Protein AF-A0A0T6B0M8-F1 (afdb_monomer)

Radius of gyration: 36.48 Å; Cα contacts (8 Å, |Δi|>4): 143; chains: 1; bounding box: 51×65×128 Å

Secondary structure (DSSP, 8-state):
---------PPPPPP-PPP-----TT----SEEEEEPTTS-EEEEETT------TT---HHHHS-----TT-TT---S-TT--EEEEEEEEEE-TTT-TTS-EEEEEEEEETTEEEEEEEEHHHHHHHHHHHHHHHHHHHS--S-HHHHHHHHHHHHS---S---PPPPPPP-S-GGG--GGGHHHHHTT-

Solvent-accessible surface area (backbone atoms only — not comparable to full-atom values): 12940 Å² total; per-residue (Å²): 138,78,92,87,82,88,87,91,84,87,85,83,89,85,81,84,89,82,81,96,69,85,72,76,85,79,74,73,75,70,77,54,52,77,45,69,46,99,86,68,50,80,43,77,46,61,78,80,68,72,90,63,89,50,91,93,56,82,55,68,65,81,79,54,64,81,87,71,57,91,89,44,97,82,61,86,86,68,63,84,94,51,66,76,50,75,44,78,77,50,74,46,80,38,70,90,83,30,74,71,47,27,47,37,34,33,29,42,40,35,46,79,96,45,76,46,79,48,77,47,36,62,65,58,58,52,54,50,49,51,51,53,49,52,55,54,48,54,64,67,52,88,59,99,42,75,68,52,52,52,57,41,51,56,66,67,69,50,84,72,77,87,61,70,91,69,77,82,77,82,71,79,81,80,59,55,73,76,56,51,82,87,45,44,68,63,47,60,78,59,110

Sequence (191 aa):
MDTTNNDNVSEPQTPGGFSDTDFDDNLGVPDSLTVLDIQGSQIVLNTDDVEGPTPGRTPFSAVYQPPVKFKSFHRDIFISGSPIDVTIVDYEISHATHLLNPILYTISVQHGGFTWEIKKRYKHFQDLHHQLVMFRTTLNIPFPTKEHKRRRESFRNAPVSGKKKGVLPRFPKKPEVLISYEQIENRIKQL

Structure (mmCIF, N/CA/C/O backbone):
data_AF-A0A0T6B0M8-F1
#
_entry.id   AF-A0A0T6B0M8-F1
#
loop_
_atom_site.group_PDB
_atom_site.id
_atom_site.type_symbol
_atom_site.label_atom_id
_atom_site.label_alt_id
_atom_site.label_comp_id
_atom_site.label_asym_id
_atom_site.label_entity_id
_atom_site.label_seq_id
_atom_site.pdbx_PDB_ins_code
_atom_site.Cartn_x
_atom_site.Cartn_y
_atom_site.Cartn_z
_atom_site.occupancy
_atom_site.B_iso_or_equiv
_atom_site.auth_seq_id
_atom_site.auth_comp_id
_atom_site.auth_asym_id
_atom_site.auth_atom_id
_atom_site.pdbx_PDB_model_num
ATOM 1 N N . MET A 1 1 ? 15.736 -4.300 108.218 1.00 38.72 1 MET A N 1
ATOM 2 C CA . MET A 1 1 ? 14.930 -4.872 107.121 1.00 38.72 1 MET A CA 1
ATOM 3 C C . MET A 1 1 ? 13.767 -3.915 106.824 1.00 38.72 1 MET A C 1
ATOM 5 O O . MET A 1 1 ? 12.620 -4.257 107.067 1.00 38.72 1 MET A O 1
ATOM 9 N N . ASP A 1 2 ? 14.012 -2.617 106.646 1.00 35.19 2 ASP A N 1
ATOM 10 C CA . ASP A 1 2 ? 14.572 -1.928 105.459 1.00 35.19 2 ASP A CA 1
ATOM 11 C C . ASP A 1 2 ? 13.499 -1.676 104.375 1.00 35.19 2 ASP A C 1
ATOM 13 O O . ASP A 1 2 ? 12.971 -2.631 103.819 1.00 35.19 2 ASP A O 1
ATOM 17 N N . THR A 1 3 ? 12.967 -0.446 104.251 1.00 35.75 3 THR A N 1
ATOM 18 C CA . THR A 1 3 ? 13.361 0.628 103.285 1.00 35.75 3 THR A CA 1
ATOM 19 C C . THR A 1 3 ? 13.203 0.164 101.821 1.00 35.75 3 THR A C 1
ATOM 21 O O . THR A 1 3 ? 13.924 -0.727 101.396 1.00 35.75 3 THR A O 1
ATOM 24 N N . THR A 1 4 ? 12.267 0.629 100.980 1.00 39.72 4 THR A N 1
ATOM 25 C CA . THR A 1 4 ? 11.992 1.978 100.394 1.00 39.72 4 THR A CA 1
ATOM 26 C C . THR A 1 4 ? 10.582 1.941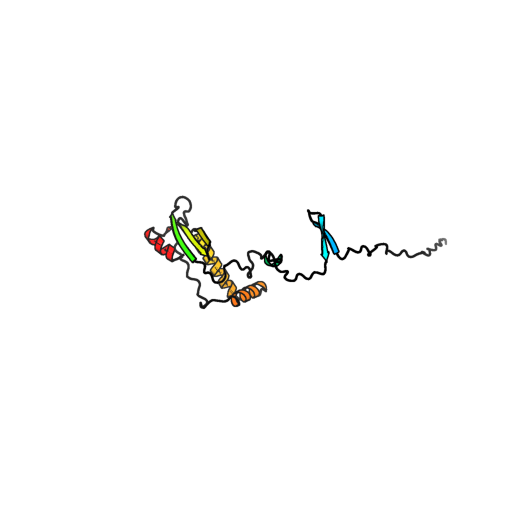 99.705 1.00 39.72 4 THR A C 1
ATOM 28 O O . THR A 1 4 ? 10.015 0.854 99.644 1.00 39.72 4 THR A O 1
ATOM 31 N N . ASN A 1 5 ? 9.907 2.972 99.149 1.00 38.06 5 ASN A N 1
ATOM 32 C CA . ASN A 1 5 ? 10.060 4.443 99.069 1.00 38.06 5 ASN A CA 1
ATOM 33 C C . ASN A 1 5 ? 8.712 5.155 98.712 1.00 38.06 5 ASN A C 1
ATOM 35 O O . ASN A 1 5 ? 7.702 4.505 98.458 1.00 38.06 5 ASN A O 1
ATOM 39 N N . ASN A 1 6 ? 8.767 6.495 98.653 1.00 37.03 6 ASN A N 1
ATOM 40 C CA . ASN A 1 6 ? 7.975 7.474 97.868 1.00 37.03 6 ASN A CA 1
ATOM 41 C C . ASN A 1 6 ? 7.664 7.078 96.384 1.00 37.03 6 ASN A C 1
ATOM 43 O O . ASN A 1 6 ? 8.315 6.182 95.856 1.00 37.03 6 ASN A O 1
ATOM 47 N N . ASP A 1 7 ? 6.755 7.715 95.618 1.00 40.16 7 ASP A N 1
ATOM 48 C CA . ASP A 1 7 ? 6.291 9.123 95.639 1.00 40.16 7 ASP A CA 1
ATOM 49 C C . ASP A 1 7 ? 4.840 9.334 95.128 1.00 40.16 7 ASP A C 1
ATOM 51 O O . ASP A 1 7 ? 4.264 8.469 94.469 1.00 40.16 7 ASP A O 1
ATOM 55 N N . ASN A 1 8 ? 4.267 10.516 95.395 1.00 45.38 8 ASN A N 1
ATOM 56 C CA . ASN A 1 8 ? 2.922 10.941 94.968 1.00 45.38 8 ASN A CA 1
ATOM 57 C C . ASN A 1 8 ? 2.993 11.944 93.799 1.00 45.38 8 ASN A C 1
ATOM 59 O O . ASN A 1 8 ? 3.552 13.026 93.974 1.00 45.38 8 ASN A O 1
ATOM 63 N N . VAL A 1 9 ? 2.372 11.646 92.649 1.00 45.25 9 VAL A N 1
ATOM 64 C CA . VAL A 1 9 ? 2.175 12.616 91.552 1.00 45.25 9 VAL A CA 1
ATOM 65 C C . VAL A 1 9 ? 0.776 12.470 90.952 1.00 45.25 9 VAL A C 1
ATOM 67 O O . VAL A 1 9 ? 0.404 11.404 90.464 1.00 45.25 9 VAL A O 1
ATOM 70 N N . SER A 1 10 ? 0.022 13.569 90.958 1.00 45.75 10 SER A N 1
ATOM 71 C CA . SER A 1 10 ? -1.259 13.713 90.259 1.00 45.75 10 SER A CA 1
ATOM 72 C C . SER A 1 10 ? -1.036 14.312 88.869 1.00 45.75 10 SER A C 1
ATOM 74 O O . SER A 1 10 ? -0.362 15.336 88.762 1.00 45.75 10 SER A O 1
ATOM 76 N N . GLU A 1 11 ? -1.650 13.748 87.826 1.00 42.44 11 GLU A N 1
ATOM 77 C CA . GLU A 1 11 ? -1.683 14.346 86.479 1.00 42.44 11 GLU A CA 1
ATOM 78 C C . GLU A 1 11 ? -3.028 15.043 86.164 1.00 42.44 11 GLU A C 1
ATOM 80 O O . GLU A 1 11 ? -4.030 14.788 86.841 1.00 42.44 11 GLU A O 1
ATOM 85 N N . PRO A 1 12 ? -3.048 16.010 85.220 1.00 42.50 12 PRO A N 1
ATOM 86 C CA . PRO A 1 12 ? -3.929 17.172 85.333 1.00 42.50 12 PRO A CA 1
ATOM 87 C C . PRO A 1 12 ? -5.206 17.121 84.480 1.00 42.50 12 PRO A C 1
ATOM 89 O O . PRO A 1 12 ? -5.312 16.413 83.482 1.00 42.50 12 PRO A O 1
ATOM 92 N N . GLN A 1 13 ? -6.167 17.973 84.848 1.00 40.78 13 GLN A N 1
ATOM 93 C CA . GLN A 1 13 ? -7.333 18.297 84.023 1.00 40.78 13 GLN A CA 1
ATOM 94 C C . GLN A 1 13 ? -6.929 19.204 82.850 1.00 40.78 13 GLN A C 1
ATOM 96 O O . GLN A 1 13 ? -6.305 20.243 83.067 1.00 40.78 13 GLN A O 1
ATOM 101 N N . THR A 1 14 ? -7.346 18.864 81.627 1.00 39.84 14 THR A N 1
ATOM 102 C CA . THR A 1 14 ? -7.116 19.692 80.429 1.00 39.84 14 THR A CA 1
ATOM 103 C C . THR A 1 14 ? -8.376 20.497 80.072 1.00 39.84 14 THR A C 1
ATOM 105 O O . THR A 1 14 ? -9.428 19.890 79.856 1.00 39.84 14 THR A O 1
ATOM 108 N N . PRO A 1 15 ? -8.314 21.840 79.992 1.00 41.22 15 PRO A N 1
ATOM 109 C CA . PRO A 1 15 ? -9.451 22.679 79.615 1.00 41.22 15 PRO A CA 1
ATOM 110 C C . PRO A 1 15 ? -9.481 23.008 78.112 1.00 41.22 15 PRO A C 1
ATOM 112 O O . PRO A 1 15 ? -8.436 23.140 77.485 1.00 41.22 15 PRO A O 1
ATOM 115 N N . GLY A 1 16 ? -10.682 23.269 77.583 1.00 39.44 16 GLY A N 1
ATOM 116 C CA . GLY A 1 16 ? -10.893 24.024 76.338 1.00 39.44 16 GLY A CA 1
ATOM 117 C C . GLY A 1 16 ? -10.681 23.247 75.033 1.00 39.44 16 GLY A C 1
ATOM 118 O O . GLY A 1 16 ? -9.557 23.025 74.599 1.00 39.44 16 GLY A O 1
ATOM 119 N N . GLY A 1 17 ? -11.779 22.905 74.355 1.00 37.47 17 GLY A N 1
ATOM 120 C CA . GLY A 1 17 ? -11.721 22.483 72.956 1.00 37.47 17 GLY A CA 1
ATOM 121 C C . GLY A 1 17 ? -11.551 23.689 72.032 1.00 37.47 17 GLY A C 1
ATOM 122 O O . GLY A 1 17 ? -12.313 24.648 72.137 1.00 37.47 17 GLY A O 1
ATOM 123 N N . PHE A 1 18 ? -10.586 23.616 71.117 1.00 37.66 18 PHE A N 1
ATOM 124 C CA . PHE A 1 18 ? -10.462 24.534 69.986 1.00 37.66 18 PHE A CA 1
ATOM 125 C C . PHE A 1 18 ? -11.059 23.864 68.743 1.00 37.66 18 PHE A C 1
ATOM 127 O O . PHE A 1 18 ? -10.747 22.711 68.448 1.00 37.66 18 PHE A O 1
ATOM 134 N N . SER A 1 19 ? -11.964 24.563 68.057 1.00 46.09 19 SER A N 1
ATOM 135 C CA . SER A 1 19 ? -12.626 24.100 66.835 1.00 46.09 19 SER A CA 1
ATOM 136 C C . SER A 1 19 ? -11.814 24.491 65.604 1.00 46.09 19 SER A C 1
ATOM 138 O O . SER A 1 19 ? -11.586 25.673 65.373 1.00 46.09 19 SER A O 1
ATOM 140 N N . ASP A 1 20 ? -11.429 23.503 64.801 1.00 50.91 20 ASP A N 1
ATOM 141 C CA . ASP A 1 20 ? -10.549 23.652 63.632 1.00 50.91 20 ASP A CA 1
ATOM 142 C C . ASP A 1 20 ? -11.339 24.093 62.373 1.00 50.91 20 ASP A C 1
ATOM 144 O O . ASP A 1 20 ? -11.304 23.452 61.324 1.00 50.91 20 ASP A O 1
ATOM 148 N N . THR A 1 21 ? -12.163 25.142 62.508 1.00 55.03 21 THR A N 1
ATOM 149 C CA . THR A 1 21 ? -13.191 25.560 61.526 1.00 55.03 21 THR A CA 1
ATOM 150 C C . THR A 1 21 ? -12.938 26.948 60.927 1.00 55.03 21 THR A C 1
ATOM 152 O O . THR A 1 21 ? -13.881 27.655 60.588 1.00 55.03 21 THR A O 1
ATOM 155 N N . ASP A 1 22 ? -11.671 27.340 60.787 1.00 52.72 22 ASP A N 1
ATOM 156 C CA . ASP A 1 22 ? -11.263 28.669 60.296 1.00 52.72 22 ASP A CA 1
ATOM 157 C C . ASP A 1 22 ? -11.134 28.755 58.755 1.00 52.72 22 ASP A C 1
ATOM 159 O O . ASP A 1 22 ? -10.623 29.739 58.217 1.00 52.72 22 ASP A O 1
ATOM 163 N N . PHE A 1 23 ? -11.613 27.744 58.021 1.00 59.12 23 PHE A N 1
ATOM 164 C CA . PHE A 1 23 ? -11.780 27.832 56.569 1.00 59.12 23 PHE A CA 1
ATOM 165 C C . PHE A 1 23 ? -13.135 28.459 56.224 1.00 59.12 23 PHE A C 1
ATOM 167 O O . PHE A 1 23 ? -14.184 27.831 56.350 1.00 59.12 23 PHE A O 1
ATOM 174 N N . ASP A 1 24 ? -13.091 29.711 55.767 1.00 65.94 24 ASP A N 1
ATOM 175 C CA . ASP A 1 24 ? -14.242 30.405 55.193 1.00 65.94 24 ASP A CA 1
ATOM 176 C C . ASP A 1 24 ? -14.573 29.834 53.801 1.00 65.94 24 ASP A C 1
ATOM 178 O O . ASP A 1 24 ? -14.088 30.308 52.770 1.00 65.94 24 ASP A O 1
ATOM 182 N N . ASP A 1 25 ? -15.415 28.798 53.779 1.00 59.97 25 ASP A N 1
ATOM 183 C CA . ASP A 1 25 ? -15.965 28.191 52.557 1.00 59.97 25 ASP A CA 1
ATOM 184 C C . ASP A 1 25 ? -16.868 29.161 51.753 1.00 59.97 25 ASP A C 1
ATOM 186 O O . ASP A 1 25 ? -17.314 28.824 50.655 1.00 59.97 25 ASP A O 1
ATOM 190 N N . ASN A 1 26 ? -17.133 30.382 52.243 1.00 61.91 26 ASN A N 1
ATOM 191 C CA . ASN A 1 26 ? -17.987 31.376 51.586 1.00 61.91 26 ASN A CA 1
ATOM 192 C C . ASN A 1 26 ? -17.241 32.258 50.557 1.00 61.91 26 ASN A C 1
ATOM 194 O O . ASN A 1 26 ? -17.678 33.366 50.229 1.00 61.91 26 ASN A O 1
ATOM 198 N N . LEU A 1 27 ? -16.145 31.754 49.980 1.00 61.22 27 LEU A N 1
ATOM 199 C CA . LEU A 1 27 ? -15.513 32.288 48.765 1.00 61.22 27 LEU A CA 1
ATOM 200 C C . LEU A 1 27 ? -16.389 32.010 47.526 1.00 61.22 27 LEU A C 1
ATOM 202 O O . LEU A 1 27 ? -16.021 31.268 46.614 1.00 61.22 27 LEU A O 1
ATOM 206 N N . GLY A 1 28 ? -17.570 32.631 47.500 1.00 58.81 28 GLY A N 1
ATOM 207 C CA . GLY A 1 28 ? -18.521 32.554 46.397 1.00 58.81 28 GLY A CA 1
ATOM 208 C C . GLY A 1 28 ? -17.934 33.128 45.110 1.00 58.81 28 GLY A C 1
ATOM 209 O O . GLY A 1 28 ? -17.846 34.346 44.940 1.00 58.81 28 GLY A O 1
ATOM 210 N N . VAL A 1 29 ? -17.557 32.247 44.183 1.00 64.31 29 VAL A N 1
ATOM 211 C CA . VAL A 1 29 ? -17.335 32.624 42.782 1.00 64.31 29 VAL A CA 1
ATOM 212 C C . VAL A 1 29 ? -18.650 33.163 42.204 1.00 64.31 29 VAL A C 1
ATOM 214 O O . VAL A 1 29 ? -19.682 32.525 42.392 1.00 64.31 29 VAL A O 1
ATOM 217 N N . PRO A 1 30 ? -18.649 34.323 41.523 1.00 64.00 30 PRO A N 1
ATOM 218 C CA . PRO A 1 30 ? -19.876 34.905 40.991 1.00 64.00 30 PRO A CA 1
ATOM 219 C C . PRO A 1 30 ? -20.450 34.054 39.850 1.00 64.00 30 PRO A C 1
ATOM 221 O O . PRO A 1 30 ? -19.714 33.645 38.952 1.00 64.00 30 PRO A O 1
ATOM 224 N N . ASP A 1 31 ? -21.775 33.875 39.841 1.00 60.81 31 ASP A N 1
ATOM 225 C CA . ASP A 1 31 ? -22.511 33.052 38.860 1.00 60.81 31 ASP A CA 1
ATOM 226 C C . ASP A 1 31 ? -22.401 33.542 37.400 1.00 60.81 31 ASP A C 1
ATOM 228 O O . ASP A 1 31 ? -22.783 32.835 36.461 1.00 60.81 31 ASP A O 1
ATOM 232 N N . SER A 1 32 ? -21.877 34.754 37.191 1.00 57.06 32 SER A N 1
ATOM 233 C CA . SER A 1 32 ? -21.549 35.297 35.873 1.00 57.06 32 SER A CA 1
ATOM 234 C C . SER A 1 32 ? -20.188 35.993 35.865 1.00 57.06 32 SER A C 1
ATOM 236 O O . SER A 1 32 ? -19.813 36.719 36.789 1.00 57.06 32 SER A O 1
ATOM 238 N N . LEU A 1 33 ? -19.450 35.800 34.770 1.00 59.53 33 LEU A N 1
ATOM 239 C CA . LEU A 1 33 ? -18.192 36.491 34.500 1.00 59.53 33 LEU A CA 1
ATOM 240 C C . LEU A 1 33 ? -18.429 37.572 33.448 1.00 59.53 33 LEU A C 1
ATOM 242 O O . LEU A 1 33 ? -18.875 37.292 32.336 1.00 59.53 33 LEU A O 1
ATOM 246 N N . THR A 1 34 ? -18.102 38.818 33.787 1.00 59.56 34 THR A N 1
ATOM 247 C CA . THR A 1 34 ? -18.157 39.926 32.828 1.00 59.56 34 THR A CA 1
ATOM 248 C C . THR A 1 34 ? -16.801 40.087 32.152 1.00 59.56 34 THR A C 1
ATOM 250 O O . THR A 1 34 ? -15.824 40.467 32.795 1.00 59.56 34 THR A O 1
ATOM 253 N N . VAL A 1 35 ? -16.741 39.821 30.850 1.00 66.38 35 VAL A N 1
ATOM 254 C CA . VAL A 1 35 ? -15.551 40.029 30.017 1.00 66.38 35 VAL A CA 1
ATOM 255 C C . VAL A 1 35 ? -15.757 41.291 29.186 1.00 66.38 35 VAL A C 1
ATOM 257 O O . VAL A 1 35 ? -16.799 41.463 28.562 1.00 66.38 35 VAL A O 1
ATOM 260 N N . LEU A 1 36 ? -14.775 42.190 29.177 1.00 58.44 36 LEU A N 1
ATOM 261 C CA . LEU A 1 36 ? -14.785 43.361 28.299 1.00 58.44 36 LEU A CA 1
ATOM 262 C C . LEU A 1 36 ? -14.176 42.984 26.946 1.00 58.44 36 LEU A C 1
ATOM 264 O O . LEU A 1 36 ? -13.073 42.441 26.895 1.00 58.44 36 LEU A O 1
ATOM 268 N N . ASP A 1 37 ? -14.887 43.283 25.861 1.00 60.50 37 ASP A N 1
ATOM 269 C CA . ASP A 1 37 ? -14.337 43.195 24.509 1.00 60.50 37 ASP A CA 1
ATOM 270 C C . ASP A 1 37 ? -13.269 44.282 24.271 1.00 60.50 37 ASP A C 1
ATOM 272 O O . ASP A 1 37 ? -13.192 45.288 24.980 1.00 60.50 37 ASP A O 1
ATOM 276 N N . ILE A 1 38 ? -12.466 44.110 23.220 1.00 65.62 38 ILE A N 1
ATOM 277 C CA . ILE A 1 38 ? -11.405 45.026 22.781 1.00 65.62 38 ILE A CA 1
ATOM 278 C C . ILE A 1 38 ? -11.966 46.434 22.472 1.00 65.62 38 ILE A C 1
ATOM 280 O O . ILE A 1 38 ? -11.234 47.421 22.544 1.00 65.62 38 ILE A O 1
ATOM 284 N N . GLN A 1 39 ? -13.265 46.548 22.163 1.00 65.31 39 GLN A N 1
ATOM 285 C CA . GLN A 1 39 ? -13.974 47.821 21.956 1.00 65.31 39 GLN A CA 1
ATOM 286 C C . GLN A 1 39 ? -14.641 48.400 23.225 1.00 65.31 39 GLN A C 1
ATOM 288 O O . GLN A 1 39 ? -15.297 49.436 23.151 1.00 65.31 39 GLN A O 1
ATOM 293 N N . GLY A 1 40 ? -14.467 47.772 24.395 1.00 53.84 40 GLY A N 1
ATOM 294 C CA . GLY A 1 40 ? -14.983 48.248 25.688 1.00 53.84 40 GLY A CA 1
ATOM 295 C C . GLY A 1 40 ? -16.425 47.840 26.019 1.00 53.84 40 GLY A C 1
ATOM 296 O O . GLY A 1 40 ? -16.943 48.224 27.066 1.00 53.84 40 GLY A O 1
ATOM 297 N N . SER A 1 41 ? -17.081 47.055 25.165 1.00 60.84 41 SER A N 1
ATOM 298 C CA . SER A 1 41 ? -18.409 46.481 25.406 1.00 60.84 41 SER A CA 1
ATOM 299 C C . SER A 1 41 ? -18.356 45.357 26.452 1.00 60.84 41 SER A C 1
ATOM 301 O O . SER A 1 41 ? -17.527 44.453 26.360 1.00 60.84 41 SER A O 1
ATOM 303 N N . GLN A 1 42 ? -19.268 45.381 27.432 1.00 56.69 42 GLN A N 1
ATOM 304 C CA . GLN A 1 42 ? -19.451 44.270 28.374 1.00 56.69 42 GLN A CA 1
ATOM 305 C C . GLN A 1 42 ? -20.098 43.065 27.681 1.00 56.69 42 GLN A C 1
ATOM 307 O O . GLN A 1 42 ? -21.198 43.166 27.139 1.00 56.69 42 GLN A O 1
ATOM 312 N N . ILE A 1 43 ? -19.445 41.911 27.779 1.00 62.22 43 ILE A N 1
ATOM 313 C CA . ILE A 1 43 ? -20.005 40.593 27.495 1.00 62.22 43 ILE A CA 1
ATOM 314 C C . ILE A 1 43 ? -20.226 39.910 28.845 1.00 62.22 43 ILE A C 1
ATOM 316 O O . ILE A 1 43 ? -19.270 39.544 29.530 1.00 62.22 43 ILE A O 1
ATOM 320 N N . VAL A 1 44 ? -21.487 39.747 29.242 1.00 57.66 44 VAL A N 1
ATOM 321 C CA . VAL A 1 44 ? -21.850 38.947 30.419 1.00 57.66 44 VAL A CA 1
ATOM 322 C C . VAL A 1 44 ? -21.941 37.489 29.982 1.00 57.66 44 VAL A C 1
ATOM 324 O O . VAL A 1 44 ? -22.771 37.145 29.142 1.00 57.66 44 VAL A O 1
ATOM 327 N N . LEU A 1 45 ? -21.069 36.641 30.523 1.00 58.28 45 LEU A N 1
ATOM 328 C CA . LEU A 1 45 ? -21.131 35.194 30.348 1.00 58.28 45 LEU A CA 1
ATOM 329 C C . LEU A 1 45 ? -21.947 34.611 31.504 1.00 58.28 45 LEU A C 1
ATOM 331 O O . LEU A 1 45 ? -21.460 34.553 32.635 1.00 58.28 45 LEU A O 1
ATOM 335 N N . ASN A 1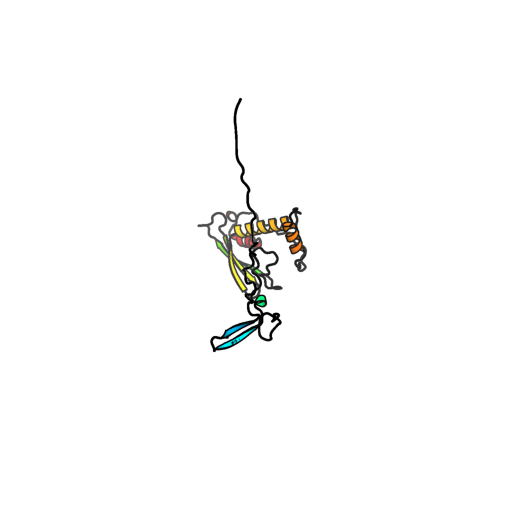 46 ? -23.182 34.205 31.212 1.00 56.38 46 ASN A N 1
ATOM 336 C CA . ASN A 1 46 ? -24.034 33.481 32.150 1.00 56.38 46 ASN A CA 1
ATOM 337 C C . ASN A 1 46 ? -23.709 31.987 32.085 1.00 56.38 46 ASN A C 1
ATOM 339 O O . ASN A 1 46 ? -23.609 31.410 31.002 1.00 56.38 46 ASN A O 1
ATOM 343 N N . THR A 1 47 ? -23.561 31.350 33.243 1.00 55.69 47 THR A N 1
ATOM 344 C CA . THR A 1 47 ? -23.127 29.944 33.317 1.00 55.69 47 THR A CA 1
ATOM 345 C C . THR A 1 47 ? -24.249 28.947 32.965 1.00 55.69 47 THR A C 1
ATOM 347 O O . THR A 1 47 ? -23.971 27.788 32.662 1.00 55.69 47 THR A O 1
ATOM 350 N N . ASP A 1 48 ? -25.502 29.416 32.924 1.00 50.91 48 ASP A N 1
ATOM 351 C CA . ASP A 1 48 ? -26.712 28.618 32.663 1.00 50.91 48 ASP A CA 1
ATOM 352 C C . ASP A 1 48 ? -27.147 28.561 31.185 1.00 50.91 48 ASP A C 1
ATOM 354 O O . ASP A 1 48 ? -28.164 27.938 30.861 1.00 50.91 48 ASP A O 1
ATOM 358 N N . ASP A 1 49 ? -26.398 29.185 30.267 1.00 54.47 49 ASP A N 1
ATOM 359 C CA . ASP A 1 49 ? -26.686 29.137 28.829 1.00 54.47 49 ASP A CA 1
ATOM 360 C C . ASP A 1 49 ? -26.390 27.736 28.258 1.00 54.47 49 ASP A C 1
ATOM 362 O O . ASP A 1 49 ? -25.340 27.465 27.668 1.00 54.47 49 ASP A O 1
ATOM 366 N N . VAL A 1 50 ? -27.362 26.828 28.416 1.00 57.06 50 VAL A N 1
ATOM 367 C CA . VAL A 1 50 ? -27.421 25.535 27.723 1.00 57.06 50 VAL A CA 1
ATOM 368 C C . VAL A 1 50 ? -27.189 25.782 26.232 1.00 57.06 50 VAL A C 1
ATOM 370 O O . VAL A 1 50 ? -27.976 26.486 25.600 1.00 57.06 50 VAL A O 1
ATOM 373 N N . GLU A 1 51 ? -26.114 25.198 25.686 1.00 58.59 51 GLU A N 1
ATOM 374 C CA . GLU A 1 51 ? -25.552 25.473 24.351 1.00 58.59 51 GLU A CA 1
ATOM 375 C C . GLU A 1 51 ? -26.487 25.021 23.203 1.00 58.59 51 GLU A C 1
ATOM 377 O O . GLU A 1 51 ? -26.232 24.067 22.465 1.00 58.59 51 GLU A O 1
ATOM 382 N N . GLY A 1 52 ? -27.626 25.701 23.072 1.00 56.53 52 GLY A N 1
ATOM 383 C CA . GLY A 1 52 ? -28.608 25.506 22.017 1.00 56.53 52 GLY A CA 1
ATOM 384 C C . GLY A 1 52 ? -28.136 26.108 20.686 1.00 56.53 52 GLY A C 1
ATOM 385 O O . GLY A 1 52 ? -27.337 27.049 20.685 1.00 56.53 52 GLY A O 1
ATOM 386 N N . PRO A 1 53 ? -28.630 25.621 19.530 1.00 56.56 53 PRO A N 1
ATOM 387 C CA . PRO A 1 53 ? -28.174 26.100 18.226 1.00 56.56 53 PRO A CA 1
ATOM 388 C C . PRO A 1 53 ? -28.559 27.569 17.986 1.00 56.56 53 PRO A C 1
ATOM 390 O O . PRO A 1 53 ? -29.672 27.874 17.557 1.00 56.56 53 PRO A O 1
ATOM 393 N N . THR A 1 54 ? -27.633 28.498 18.239 1.00 61.25 54 THR A N 1
ATOM 394 C CA . THR A 1 54 ? -27.827 29.915 17.908 1.00 61.25 54 THR A CA 1
ATOM 395 C C . THR A 1 54 ? -27.728 30.097 16.387 1.00 61.25 54 THR A C 1
ATOM 397 O O . THR A 1 54 ? -26.726 29.673 15.800 1.00 61.25 54 THR A O 1
ATOM 400 N N . PRO A 1 55 ? -28.705 30.733 15.711 1.00 64.50 55 PRO A N 1
ATOM 401 C CA . PRO A 1 55 ? -28.624 30.971 14.272 1.00 64.50 55 PRO A CA 1
ATOM 402 C C . PRO A 1 55 ? -27.340 31.725 13.897 1.00 64.50 55 PRO A C 1
ATOM 404 O O . PRO A 1 55 ? -27.095 32.827 14.379 1.00 64.50 55 PRO A O 1
ATOM 407 N N . GLY A 1 56 ? -26.508 31.118 13.046 1.00 73.69 56 GLY A N 1
ATOM 408 C CA . GLY A 1 56 ? -25.227 31.688 12.607 1.00 73.69 56 GLY A CA 1
ATOM 409 C C . GLY A 1 56 ? -23.997 31.322 13.451 1.00 73.69 56 GLY A C 1
ATOM 410 O O . GLY A 1 56 ? -22.892 31.692 13.060 1.00 73.69 56 GLY A O 1
ATOM 411 N N . ARG A 1 57 ? -24.135 30.568 14.554 1.00 73.50 57 ARG A N 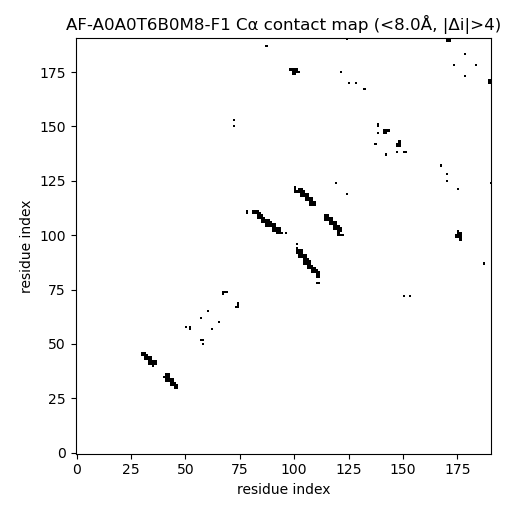1
ATOM 412 C CA . ARG A 1 57 ? -23.000 30.094 15.366 1.00 73.50 57 ARG A CA 1
ATOM 413 C C . ARG A 1 57 ? -22.826 28.579 15.238 1.00 73.50 57 ARG A C 1
ATOM 415 O O . ARG A 1 57 ? -23.657 27.807 15.704 1.00 73.50 57 ARG A O 1
ATOM 422 N N . THR A 1 58 ? -21.716 28.145 14.645 1.00 76.00 58 THR A N 1
ATOM 423 C CA . THR A 1 58 ? -21.321 26.728 14.643 1.00 76.00 58 THR A CA 1
ATOM 424 C C . THR A 1 58 ? -20.695 26.381 16.002 1.00 76.00 58 THR A C 1
ATOM 426 O O . THR A 1 58 ? -19.704 27.021 16.365 1.00 76.00 58 THR A O 1
ATOM 429 N N . PRO A 1 59 ? -21.221 25.405 16.768 1.00 80.12 59 PRO A N 1
ATOM 430 C CA . PRO A 1 59 ? -20.650 25.039 18.064 1.00 80.12 59 PRO A CA 1
ATOM 431 C C . PRO A 1 59 ? -19.265 24.403 17.893 1.00 80.12 59 PRO A C 1
ATOM 433 O O . PRO A 1 59 ? -18.982 23.759 16.877 1.00 80.12 59 PRO A O 1
ATOM 436 N N . PHE A 1 60 ? -18.397 24.551 18.900 1.00 79.62 60 PHE A N 1
ATOM 437 C CA . PHE A 1 60 ? -17.006 24.078 18.836 1.00 79.62 60 PHE A CA 1
ATOM 438 C C . PHE A 1 60 ? -16.921 22.584 18.487 1.00 79.62 60 PHE A C 1
ATOM 440 O O . PHE A 1 60 ? -16.125 22.185 17.639 1.00 79.62 60 PHE A O 1
ATOM 447 N N . SER A 1 61 ? -17.806 21.775 19.072 1.00 80.69 61 SER A N 1
ATOM 448 C CA . SER A 1 61 ? -17.917 20.326 18.869 1.00 80.69 61 SER A CA 1
ATOM 449 C C . SER A 1 61 ? -18.286 19.901 17.438 1.00 80.69 61 SER A C 1
ATOM 451 O O . SER A 1 61 ? -17.965 18.780 17.041 1.00 80.69 61 SER A O 1
ATOM 453 N N . ALA A 1 62 ? -18.913 20.779 16.645 1.00 75.44 62 ALA A N 1
ATOM 454 C CA . ALA A 1 62 ? -19.236 20.510 15.242 1.00 75.44 62 ALA A CA 1
ATOM 455 C C . ALA A 1 62 ? -18.044 20.746 14.295 1.00 75.44 62 ALA A C 1
ATOM 457 O O . ALA A 1 62 ? -17.988 20.134 13.229 1.00 75.44 62 ALA A O 1
ATOM 458 N N . VAL A 1 63 ? -17.080 21.590 14.685 1.00 78.88 63 VAL A N 1
ATOM 459 C CA . VAL A 1 63 ? -15.828 21.819 13.934 1.00 78.88 63 VAL A CA 1
ATOM 460 C C . VAL A 1 63 ? -14.708 20.903 14.438 1.00 78.88 63 VAL A C 1
ATOM 462 O O . VAL A 1 63 ? -13.960 20.329 13.648 1.00 78.88 63 VAL A O 1
ATOM 465 N N . TYR A 1 64 ? -14.614 20.728 15.757 1.00 80.94 64 TYR A N 1
ATOM 466 C CA . TYR A 1 64 ? -13.542 20.014 16.442 1.00 80.94 64 TYR A CA 1
ATOM 467 C C . TYR A 1 64 ? -14.099 18.825 17.229 1.00 80.94 64 TYR A C 1
ATOM 469 O O . TYR A 1 64 ? -14.374 18.900 18.428 1.00 80.94 64 TYR A O 1
ATOM 477 N N . GLN A 1 65 ? -14.238 17.689 16.546 1.00 80.31 65 GLN A N 1
ATOM 478 C CA . GLN A 1 65 ? -14.561 16.424 17.205 1.00 80.31 65 GLN A CA 1
ATOM 479 C C . GLN A 1 65 ? -13.398 15.955 18.108 1.00 80.31 65 GLN A C 1
ATOM 481 O O . GLN A 1 65 ? -12.231 16.212 17.788 1.00 80.31 65 GLN A O 1
ATOM 486 N N . PRO A 1 66 ? -13.671 15.213 19.202 1.00 84.56 66 PRO A N 1
ATOM 487 C CA . PRO A 1 66 ? -12.632 14.665 20.072 1.00 84.56 66 PRO A CA 1
ATOM 488 C C . PRO A 1 66 ? -11.568 13.859 19.297 1.00 84.56 66 PRO A C 1
ATOM 490 O O . PRO A 1 66 ? -11.933 13.016 18.471 1.00 84.56 66 PRO A O 1
ATOM 493 N N . PRO A 1 67 ? -10.255 14.043 19.557 1.00 83.38 67 PRO A N 1
ATOM 494 C CA . PRO A 1 67 ? -9.194 13.411 18.769 1.00 83.38 67 PRO A CA 1
ATOM 495 C C . PRO A 1 67 ? -9.262 11.875 18.715 1.00 83.38 67 PRO A C 1
ATOM 497 O O . PRO A 1 67 ? -8.888 11.160 19.651 1.00 83.38 67 PRO A O 1
ATOM 500 N N . VAL A 1 68 ? -9.675 11.335 17.566 1.00 85.31 68 VAL A N 1
ATOM 501 C CA . VAL A 1 68 ? -9.751 9.885 17.351 1.00 85.31 68 VAL A CA 1
ATOM 502 C C . VAL A 1 68 ? -8.358 9.312 17.072 1.00 85.31 68 VAL A C 1
ATOM 504 O O . VAL A 1 68 ? -7.739 9.600 16.043 1.00 85.31 68 VAL A O 1
ATOM 507 N N . LYS A 1 69 ? -7.873 8.435 17.965 1.00 86.38 69 LYS A N 1
ATOM 508 C CA . LYS A 1 69 ? -6.581 7.733 17.823 1.00 86.38 69 LYS A CA 1
ATOM 509 C C . LYS A 1 69 ? -6.444 7.102 16.431 1.00 86.38 69 LYS A C 1
ATOM 511 O O . LYS A 1 69 ? -7.366 6.441 15.960 1.00 86.38 69 LYS A O 1
ATOM 516 N N . PHE A 1 70 ? -5.269 7.231 15.810 1.00 80.50 70 PHE A N 1
ATOM 517 C CA . PHE A 1 70 ? -5.006 6.763 14.437 1.00 80.50 70 PHE A CA 1
ATOM 518 C C . PHE A 1 70 ? -5.394 5.291 14.190 1.00 80.50 70 PHE A C 1
ATOM 520 O O . PHE A 1 70 ? -5.920 4.961 13.137 1.00 80.50 70 PHE A O 1
ATOM 527 N N . LYS A 1 71 ? -5.191 4.413 15.184 1.00 78.44 71 LYS A N 1
ATOM 528 C CA . LYS A 1 71 ? -5.519 2.974 15.118 1.00 78.44 71 LYS A CA 1
ATOM 529 C C . LYS A 1 71 ? -6.938 2.625 15.617 1.00 78.44 71 LYS A C 1
ATOM 531 O O . LYS A 1 71 ? -7.178 1.484 16.005 1.00 78.44 71 LYS A O 1
ATOM 536 N N . SER A 1 72 ? -7.855 3.592 15.700 1.00 80.88 72 SER A N 1
ATOM 537 C CA . SER A 1 72 ? -9.238 3.358 16.145 1.00 80.88 72 SER A CA 1
ATOM 538 C C . SER A 1 72 ? -10.097 2.740 15.040 1.00 80.88 72 SER A C 1
ATOM 540 O O . SER A 1 72 ? -10.063 3.188 13.899 1.00 80.88 72 SER A O 1
ATOM 542 N N . PHE A 1 73 ? -10.938 1.768 15.399 1.00 70.31 73 PHE A N 1
ATOM 543 C CA . PHE A 1 73 ? -11.891 1.115 14.486 1.00 70.31 73 PHE A CA 1
ATOM 544 C C . PHE A 1 73 ? -13.107 1.978 14.120 1.00 70.31 73 PHE A C 1
ATOM 546 O O . PHE A 1 73 ? -13.950 1.535 13.347 1.00 70.31 73 PHE A O 1
ATOM 553 N N . HIS A 1 74 ? -13.248 3.161 14.722 1.00 72.19 74 HIS A N 1
ATOM 554 C CA . HIS A 1 74 ? -14.359 4.097 14.486 1.00 72.19 74 HIS A CA 1
ATOM 555 C C . HIS A 1 74 ? -13.855 5.422 13.902 1.00 72.19 74 HIS A C 1
ATOM 557 O O . HIS A 1 74 ? -14.497 6.456 14.041 1.00 72.19 74 HIS A O 1
ATOM 563 N N . ARG A 1 75 ? -12.657 5.409 13.307 1.00 79.94 75 ARG A N 1
ATOM 564 C CA . ARG A 1 75 ? -12.088 6.569 12.631 1.00 79.94 75 ARG A CA 1
ATOM 565 C C . ARG A 1 75 ? -12.561 6.554 11.182 1.00 79.94 75 ARG A C 1
ATOM 567 O O . ARG A 1 75 ? -11.989 5.827 10.373 1.00 79.94 75 ARG A O 1
ATOM 574 N N . ASP A 1 76 ? -13.591 7.334 10.874 1.00 78.06 76 ASP A N 1
ATOM 575 C CA . ASP A 1 76 ? -13.929 7.596 9.480 1.00 78.06 76 ASP A CA 1
ATOM 576 C C . ASP A 1 76 ? -12.896 8.574 8.896 1.00 78.06 76 ASP A C 1
ATOM 578 O O . ASP A 1 76 ? -12.610 9.622 9.476 1.00 78.06 76 ASP A O 1
ATOM 582 N N . ILE A 1 77 ? -12.249 8.163 7.809 1.00 84.38 77 ILE A N 1
ATOM 583 C CA . ILE A 1 77 ? -11.207 8.923 7.094 1.00 84.38 77 ILE A CA 1
ATOM 584 C C . ILE A 1 77 ? -11.464 8.960 5.587 1.00 84.38 77 ILE A C 1
ATOM 586 O O . ILE A 1 77 ? -10.638 9.490 4.847 1.00 84.38 77 ILE A O 1
ATOM 590 N N . PHE A 1 78 ? -12.566 8.364 5.132 1.00 88.62 78 PHE A N 1
ATOM 591 C CA . PHE A 1 78 ? -12.872 8.201 3.721 1.00 88.62 78 PHE A CA 1
ATOM 592 C C . PHE A 1 78 ? -14.173 8.929 3.388 1.00 88.62 78 PHE A C 1
ATOM 594 O O . PHE A 1 78 ? -15.092 9.027 4.196 1.00 88.62 78 PHE A O 1
ATOM 601 N N . ILE A 1 79 ? -14.259 9.445 2.169 1.00 90.25 79 ILE A N 1
ATOM 602 C CA . ILE A 1 79 ? -15.466 10.058 1.633 1.00 90.25 79 ILE A CA 1
ATOM 603 C C . ILE A 1 79 ? -16.496 8.940 1.445 1.00 90.25 79 ILE A C 1
ATOM 605 O O . ILE A 1 79 ? -16.396 8.129 0.522 1.00 90.25 79 ILE A O 1
ATOM 609 N N . SER A 1 80 ? -17.482 8.889 2.341 1.00 89.00 80 SER A N 1
ATOM 610 C CA . SER A 1 80 ? -18.570 7.911 2.295 1.00 89.00 80 SER A CA 1
ATOM 611 C C . SER A 1 80 ? -19.243 7.880 0.917 1.00 89.00 80 SER A C 1
ATOM 613 O O . SER A 1 80 ? -19.623 8.910 0.367 1.00 89.00 80 SER A O 1
ATOM 615 N N . GLY A 1 81 ? -19.375 6.679 0.348 1.00 87.50 81 GLY A N 1
ATOM 616 C CA . GLY A 1 81 ? -19.932 6.459 -0.992 1.00 87.50 81 GLY A CA 1
ATOM 617 C C . GLY A 1 81 ? -18.952 6.656 -2.158 1.00 87.50 81 GLY A C 1
ATOM 618 O O . GLY A 1 81 ? -19.250 6.195 -3.258 1.00 87.50 81 GLY A O 1
ATOM 619 N N . SER A 1 82 ? -17.776 7.257 -1.943 1.00 92.19 82 SER A N 1
ATOM 620 C CA . SER A 1 82 ? -16.733 7.362 -2.971 1.00 92.19 82 SER A CA 1
ATOM 621 C C . SER A 1 82 ? -15.838 6.112 -2.979 1.00 92.19 82 SER A C 1
ATOM 623 O O . SER A 1 82 ? -15.393 5.680 -1.910 1.00 92.19 82 SER A O 1
ATOM 625 N N . PRO A 1 83 ? -15.546 5.509 -4.148 1.00 94.06 83 PRO A N 1
ATOM 626 C CA . PRO A 1 83 ? -14.536 4.461 -4.251 1.00 94.06 83 PRO A CA 1
ATOM 627 C C . PRO A 1 83 ? -13.126 5.013 -3.981 1.00 94.06 83 PRO A C 1
ATOM 629 O O . PRO A 1 83 ? -12.896 6.223 -3.951 1.00 94.06 83 PRO A O 1
ATOM 632 N N . ILE A 1 84 ? -12.177 4.099 -3.782 1.00 95.19 84 ILE A N 1
ATOM 633 C CA . ILE A 1 84 ? -10.744 4.387 -3.871 1.00 95.19 84 ILE A CA 1
ATOM 634 C C . ILE A 1 84 ? -10.246 3.626 -5.092 1.00 95.19 84 ILE A C 1
ATOM 636 O O . ILE A 1 84 ? -10.252 2.391 -5.085 1.00 95.19 84 ILE A O 1
ATOM 640 N N . ASP A 1 85 ? -9.834 4.357 -6.117 1.00 96.25 85 ASP A N 1
ATOM 641 C CA . ASP A 1 85 ? -9.297 3.793 -7.348 1.00 96.25 85 ASP A CA 1
ATOM 642 C C . ASP A 1 85 ? -7.768 3.796 -7.270 1.00 96.25 85 ASP A C 1
ATOM 644 O O . ASP A 1 85 ? -7.149 4.760 -6.817 1.00 96.25 85 ASP A O 1
ATOM 648 N N . VAL A 1 86 ? -7.148 2.675 -7.642 1.00 96.81 86 VAL A N 1
ATOM 649 C CA . VAL A 1 86 ? -5.703 2.454 -7.501 1.00 96.81 86 VAL A CA 1
ATOM 650 C C . VAL A 1 86 ? -5.177 1.814 -8.775 1.00 96.81 86 VAL A C 1
ATOM 652 O O . VAL A 1 86 ? -5.625 0.731 -9.153 1.00 96.81 86 VAL A O 1
ATOM 655 N N . THR A 1 87 ? -4.215 2.463 -9.424 1.00 96.94 87 THR A N 1
ATOM 656 C CA . THR A 1 87 ? -3.602 1.984 -10.667 1.00 96.94 87 THR A CA 1
ATOM 657 C C . THR A 1 87 ? -2.089 2.149 -10.616 1.00 96.94 87 THR A C 1
ATOM 659 O O . THR A 1 87 ? -1.574 3.209 -10.269 1.00 96.94 87 THR A O 1
ATOM 662 N N . ILE A 1 88 ? -1.349 1.098 -10.972 1.00 97.88 88 ILE A N 1
ATOM 663 C CA . ILE A 1 88 ? 0.070 1.242 -11.315 1.00 97.88 88 ILE A CA 1
ATOM 664 C C . ILE A 1 88 ? 0.114 1.924 -12.685 1.00 97.88 88 ILE A C 1
ATOM 666 O O . ILE A 1 88 ? -0.492 1.426 -13.632 1.00 97.88 88 ILE A O 1
ATOM 670 N N . VAL A 1 89 ? 0.783 3.074 -12.765 1.00 97.75 89 VAL A N 1
ATOM 671 C CA . VAL A 1 89 ? 0.836 3.922 -13.970 1.00 97.75 89 VAL A CA 1
ATOM 672 C C . VAL A 1 89 ? 2.196 3.899 -14.663 1.00 97.75 89 VAL A C 1
ATOM 674 O O . VAL A 1 89 ? 2.264 4.190 -15.851 1.00 97.75 89 VAL A O 1
ATOM 677 N N . ASP A 1 90 ? 3.261 3.548 -13.939 1.00 97.00 90 ASP A N 1
ATOM 678 C CA . ASP A 1 90 ? 4.634 3.493 -14.453 1.00 97.00 90 ASP A CA 1
ATOM 679 C C . ASP A 1 90 ? 5.515 2.583 -13.567 1.00 97.00 90 ASP A C 1
ATOM 681 O O . ASP A 1 90 ? 5.129 2.226 -12.444 1.00 97.00 90 ASP A O 1
ATOM 685 N N . TYR A 1 91 ? 6.699 2.197 -14.051 1.00 95.81 91 TYR A N 1
ATOM 686 C CA . TYR A 1 91 ? 7.699 1.465 -13.277 1.00 95.81 91 TYR A CA 1
ATOM 687 C C . TYR A 1 91 ? 9.143 1.841 -13.647 1.00 95.81 91 TYR A C 1
ATOM 689 O O . TYR A 1 91 ? 9.539 1.890 -14.807 1.00 95.81 91 TYR A O 1
ATOM 697 N N . GLU A 1 92 ? 9.985 1.988 -12.627 1.00 93.94 92 GLU A N 1
ATOM 698 C CA . GLU A 1 92 ? 11.424 2.217 -12.765 1.00 93.94 92 GLU A CA 1
ATOM 699 C C . GLU A 1 92 ? 12.206 0.973 -12.330 1.00 93.94 92 GLU A C 1
ATOM 701 O O . GLU A 1 92 ? 11.930 0.383 -11.282 1.00 93.94 92 GLU A O 1
ATOM 706 N N . ILE A 1 93 ? 13.236 0.585 -13.086 1.00 90.75 93 ILE A N 1
ATOM 707 C CA . ILE A 1 93 ? 14.113 -0.536 -12.723 1.00 90.75 93 ILE A CA 1
ATOM 708 C C . ILE A 1 93 ? 15.427 0.004 -12.150 1.00 90.75 93 ILE A C 1
ATOM 710 O O . ILE A 1 93 ? 16.223 0.621 -12.850 1.00 90.75 93 ILE A O 1
ATOM 714 N N . SER A 1 94 ? 15.684 -0.267 -10.869 1.00 84.62 94 SER A N 1
ATOM 715 C CA . SER A 1 94 ? 16.854 0.234 -10.139 1.00 84.62 94 SER A CA 1
ATOM 716 C C . SER A 1 94 ? 17.756 -0.911 -9.661 1.00 84.62 94 SER A C 1
ATOM 718 O O . SER A 1 94 ? 17.843 -1.230 -8.472 1.00 84.62 94 SER A O 1
ATOM 720 N N . HIS A 1 95 ? 18.441 -1.552 -10.615 1.00 76.62 95 HIS A N 1
ATOM 721 C CA . HIS A 1 95 ? 19.392 -2.640 -10.341 1.00 76.62 95 HIS A CA 1
ATOM 722 C C . HIS A 1 95 ? 20.599 -2.208 -9.491 1.00 76.62 95 HIS A C 1
ATOM 724 O O . HIS A 1 95 ? 21.175 -3.044 -8.803 1.00 76.62 95 HIS A O 1
ATOM 730 N N . ALA A 1 96 ? 20.972 -0.923 -9.504 1.00 73.94 96 ALA A N 1
ATOM 731 C CA . ALA A 1 96 ? 22.161 -0.425 -8.808 1.00 73.94 96 ALA A CA 1
ATOM 732 C C . ALA A 1 96 ? 22.020 -0.376 -7.273 1.00 73.94 96 ALA A C 1
ATOM 734 O O . ALA A 1 96 ? 23.014 -0.496 -6.564 1.00 73.94 96 ALA A O 1
ATOM 735 N N . THR A 1 97 ? 20.803 -0.191 -6.748 1.00 78.88 97 THR A N 1
ATOM 736 C CA . THR A 1 97 ? 20.567 0.096 -5.317 1.00 78.88 97 THR A CA 1
ATOM 737 C C . THR A 1 97 ? 19.682 -0.932 -4.610 1.00 78.88 97 THR A C 1
ATOM 739 O O . THR A 1 97 ? 19.738 -1.040 -3.386 1.00 78.88 97 THR A O 1
ATOM 742 N N . HIS A 1 98 ? 18.879 -1.720 -5.338 1.00 79.94 98 HIS A N 1
ATOM 743 C CA . HIS A 1 98 ? 17.901 -2.639 -4.739 1.00 79.94 98 HIS A CA 1
ATOM 744 C C . HIS A 1 98 ? 17.912 -4.037 -5.374 1.00 79.94 98 HIS A C 1
ATOM 746 O O . HIS A 1 98 ? 16.939 -4.469 -5.987 1.00 79.94 98 HIS A O 1
ATOM 752 N N . LEU A 1 99 ? 18.994 -4.787 -5.147 1.00 81.50 99 LEU A N 1
ATOM 753 C CA . LEU A 1 99 ? 19.251 -6.099 -5.765 1.00 81.50 99 LEU A CA 1
ATOM 754 C C . LEU A 1 99 ? 18.102 -7.124 -5.652 1.00 81.50 99 LEU A C 1
ATOM 756 O O . LEU A 1 99 ? 17.910 -7.908 -6.573 1.00 81.50 99 LEU A O 1
ATOM 760 N N . LEU A 1 100 ? 17.337 -7.135 -4.550 1.00 83.62 100 LEU A N 1
ATOM 761 C CA . LEU A 1 100 ? 16.269 -8.126 -4.307 1.00 83.62 100 LEU A CA 1
ATOM 762 C C . LEU A 1 100 ? 14.877 -7.713 -4.817 1.00 83.62 100 LEU A C 1
ATOM 764 O O . LEU A 1 100 ? 14.024 -8.573 -5.028 1.00 83.62 100 LEU A O 1
ATOM 768 N N . ASN A 1 101 ? 14.632 -6.409 -4.960 1.00 87.31 101 ASN A N 1
ATOM 769 C CA . ASN A 1 101 ? 13.357 -5.835 -5.405 1.00 87.31 101 ASN A CA 1
ATOM 770 C C . ASN A 1 101 ? 13.660 -4.632 -6.318 1.00 87.31 101 ASN A C 1
ATOM 772 O O . ASN A 1 101 ? 13.476 -3.483 -5.891 1.00 87.31 101 ASN A O 1
ATOM 776 N N . PRO A 1 102 ? 14.245 -4.859 -7.510 1.00 91.25 102 PRO A N 1
ATOM 777 C CA . PRO A 1 102 ? 14.774 -3.780 -8.338 1.00 91.25 102 PRO A CA 1
ATOM 778 C C . PRO A 1 102 ? 13.674 -2.869 -8.887 1.00 91.25 102 PRO A C 1
ATOM 780 O O . PRO A 1 102 ? 13.947 -1.689 -9.118 1.00 91.25 102 PRO A O 1
ATOM 783 N N . ILE A 1 103 ? 12.441 -3.364 -9.033 1.00 93.69 103 ILE A N 1
ATOM 784 C CA . ILE A 1 103 ? 11.339 -2.622 -9.649 1.00 93.69 103 ILE A CA 1
ATOM 785 C C . ILE A 1 103 ? 10.682 -1.700 -8.612 1.00 93.69 103 ILE A C 1
ATOM 787 O O . ILE A 1 103 ? 10.324 -2.106 -7.501 1.00 93.69 103 ILE A O 1
ATOM 791 N N . LEU A 1 104 ? 10.553 -0.427 -8.974 1.00 95.00 104 LEU A N 1
ATOM 792 C CA . LEU A 1 104 ? 9.862 0.612 -8.226 1.00 95.00 104 LEU A CA 1
ATOM 793 C C . LEU A 1 104 ? 8.639 1.046 -9.037 1.00 95.00 104 LEU A C 1
ATOM 795 O O . LEU A 1 104 ? 8.771 1.716 -10.052 1.00 95.00 104 LEU A O 1
ATOM 799 N N . TYR A 1 105 ? 7.456 0.647 -8.587 1.00 96.69 105 TYR A N 1
ATOM 800 C CA . TYR A 1 105 ? 6.185 0.961 -9.230 1.00 96.69 105 TYR A CA 1
ATOM 801 C C . TYR A 1 105 ? 5.696 2.337 -8.790 1.00 96.69 105 TYR A C 1
ATOM 803 O O . TYR A 1 105 ? 5.673 2.633 -7.589 1.00 96.69 105 TYR A O 1
ATOM 811 N N . THR A 1 106 ? 5.256 3.136 -9.752 1.00 98.19 106 THR A N 1
ATOM 812 C CA . THR A 1 106 ? 4.526 4.386 -9.548 1.00 98.19 106 THR A CA 1
ATOM 813 C C . THR A 1 106 ? 3.034 4.074 -9.553 1.00 98.19 106 THR A C 1
ATOM 815 O O . THR A 1 106 ? 2.517 3.482 -10.499 1.00 98.19 106 THR A O 1
ATOM 818 N N . ILE A 1 107 ? 2.340 4.437 -8.476 1.00 98.44 107 ILE A N 1
ATOM 819 C CA . ILE A 1 107 ? 0.928 4.125 -8.253 1.00 98.44 107 ILE A CA 1
ATOM 820 C C . ILE A 1 107 ? 0.151 5.434 -8.147 1.00 98.44 107 ILE A C 1
ATOM 822 O O . ILE A 1 107 ? 0.434 6.240 -7.259 1.00 98.44 107 ILE A O 1
ATOM 826 N N . SER A 1 108 ? -0.849 5.611 -9.005 1.00 98.19 108 SER A N 1
ATOM 827 C CA . SER A 1 108 ? -1.886 6.621 -8.825 1.00 98.19 108 SER A CA 1
ATOM 828 C C . SER A 1 108 ? -2.953 6.087 -7.869 1.00 98.19 108 SER A C 1
ATOM 830 O O . SER A 1 108 ? -3.413 4.950 -7.999 1.00 98.19 108 SER A O 1
ATOM 832 N N . VAL A 1 109 ? -3.328 6.902 -6.888 1.00 97.94 109 VAL A N 1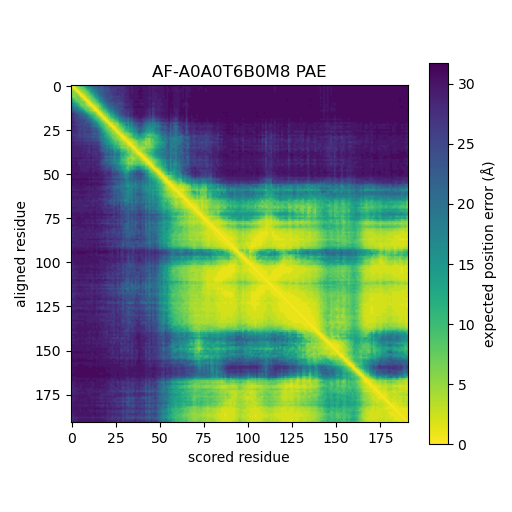
ATOM 833 C CA . VAL A 1 109 ? -4.404 6.639 -5.929 1.00 97.94 109 VAL A CA 1
ATOM 834 C C . VAL A 1 109 ? -5.384 7.798 -6.011 1.00 97.94 109 VAL A C 1
ATOM 836 O O . VAL A 1 109 ? -5.004 8.933 -5.731 1.00 97.94 109 VAL A O 1
ATOM 839 N N . GLN A 1 110 ? -6.635 7.521 -6.360 1.00 97.56 110 GLN A N 1
ATOM 840 C CA . GLN A 1 110 ? -7.700 8.514 -6.462 1.00 97.56 110 GLN A CA 1
ATOM 841 C C . GLN A 1 110 ? -8.802 8.228 -5.438 1.00 97.56 110 GLN A C 1
ATOM 843 O O . GLN A 1 110 ? -9.212 7.082 -5.249 1.00 97.56 110 GLN A O 1
ATOM 848 N N . HIS A 1 111 ? -9.291 9.272 -4.770 1.00 96.44 111 HIS A N 1
ATOM 849 C CA . HIS A 1 111 ? -10.431 9.190 -3.861 1.00 96.44 111 HIS A CA 1
ATOM 850 C C . HIS A 1 111 ? -11.202 10.515 -3.844 1.00 96.44 111 HIS A C 1
ATOM 852 O O . HIS A 1 111 ? -10.670 11.562 -3.464 1.00 96.44 111 HIS A O 1
ATOM 858 N N . GLY A 1 112 ? -12.465 10.487 -4.272 1.00 93.00 112 GLY A N 1
ATOM 859 C CA . GLY A 1 112 ? -13.234 11.703 -4.542 1.00 93.00 112 GLY A CA 1
ATOM 860 C C . GLY A 1 112 ? -12.527 12.606 -5.560 1.00 93.00 112 GLY A C 1
ATOM 861 O O . GLY A 1 112 ? -12.125 12.153 -6.629 1.00 93.00 112 GLY A O 1
ATOM 862 N N . GLY A 1 113 ? -12.366 13.887 -5.217 1.00 94.25 113 GLY A N 1
ATOM 863 C CA . GLY A 1 113 ? -11.627 14.862 -6.030 1.00 94.25 113 GLY A CA 1
ATOM 864 C C . GLY A 1 113 ? -10.109 14.876 -5.808 1.00 94.25 113 GLY A C 1
ATOM 865 O O . GLY A 1 113 ? -9.436 15.734 -6.370 1.00 94.25 113 GLY A O 1
ATOM 866 N N . PHE A 1 114 ? -9.565 13.982 -4.976 1.00 95.88 114 PHE A N 1
ATOM 867 C CA . PHE A 1 114 ? -8.144 13.956 -4.632 1.00 95.88 114 PHE A CA 1
ATOM 868 C C . PHE A 1 114 ? -7.414 12.832 -5.364 1.00 95.88 114 PHE A C 1
ATOM 870 O O . PHE A 1 114 ? -7.893 11.697 -5.397 1.00 95.88 114 PHE A O 1
ATOM 877 N N . THR A 1 115 ? -6.226 13.142 -5.880 1.00 97.38 115 THR A N 1
ATOM 878 C CA . THR A 1 115 ? -5.324 12.180 -6.523 1.00 97.38 115 THR A CA 1
ATOM 879 C C . THR A 1 115 ? -3.930 12.321 -5.926 1.00 97.38 115 THR A C 1
ATOM 881 O O . THR A 1 115 ? -3.429 13.434 -5.765 1.00 97.38 115 THR A O 1
ATOM 884 N N . TRP A 1 116 ? -3.293 11.194 -5.618 1.00 97.94 116 TRP A N 1
ATOM 885 C CA . TRP A 1 116 ? -1.922 11.118 -5.123 1.00 97.94 116 TRP A CA 1
ATOM 886 C C . TRP A 1 116 ? -1.104 10.152 -5.969 1.00 97.94 116 TRP A C 1
ATOM 888 O O . TRP A 1 116 ? -1.600 9.108 -6.385 1.00 97.94 116 TRP A O 1
ATOM 898 N N . GLU A 1 117 ? 0.175 10.462 -6.141 1.00 98.19 117 GLU A N 1
ATOM 899 C CA . GLU A 1 117 ? 1.153 9.556 -6.733 1.00 98.19 117 GLU A CA 1
ATOM 900 C C . GLU A 1 117 ? 2.072 9.016 -5.629 1.00 98.19 117 GLU A C 1
ATOM 902 O O . GLU A 1 117 ? 2.637 9.779 -4.842 1.00 98.19 117 GLU A O 1
ATOM 907 N N . ILE A 1 118 ? 2.220 7.693 -5.539 1.00 98.06 118 ILE A N 1
ATOM 908 C CA . ILE A 1 118 ? 3.112 7.046 -4.572 1.00 98.06 118 ILE A CA 1
ATOM 909 C C . ILE A 1 118 ? 4.013 6.022 -5.256 1.00 98.06 118 ILE A C 1
ATOM 911 O O . ILE A 1 118 ? 3.552 5.178 -6.017 1.00 98.06 118 ILE A O 1
ATOM 915 N N . LYS A 1 119 ? 5.304 6.014 -4.906 1.00 97.19 119 LYS A N 1
ATOM 916 C CA . LYS A 1 119 ? 6.242 4.977 -5.366 1.00 97.19 119 LYS A CA 1
ATOM 917 C C . LYS A 1 119 ? 6.371 3.844 -4.343 1.00 97.19 119 LYS A C 1
ATOM 919 O O . LYS A 1 119 ? 6.464 4.102 -3.134 1.00 97.19 119 LYS A O 1
ATOM 924 N N . LYS A 1 120 ? 6.320 2.580 -4.782 1.00 96.94 120 LYS A N 1
ATOM 925 C CA . LYS A 1 120 ? 6.410 1.368 -3.934 1.00 96.94 120 LYS A CA 1
ATOM 926 C C . LYS A 1 120 ? 7.120 0.225 -4.674 1.00 96.94 120 LYS A C 1
ATOM 928 O O . LYS A 1 120 ? 7.000 0.101 -5.880 1.00 96.94 120 LYS A O 1
ATOM 933 N N . ARG A 1 121 ? 7.842 -0.634 -3.947 1.00 94.62 121 ARG A N 1
ATOM 934 C CA . ARG A 1 121 ? 8.474 -1.862 -4.470 1.00 94.62 121 ARG A CA 1
ATOM 935 C C . ARG A 1 121 ? 7.631 -3.083 -4.110 1.00 94.62 121 ARG A C 1
ATOM 937 O O . ARG A 1 121 ? 6.861 -3.015 -3.151 1.00 94.62 121 ARG A O 1
ATOM 944 N N . TYR A 1 122 ? 7.845 -4.214 -4.782 1.00 93.94 122 TYR A N 1
ATOM 945 C CA . TYR A 1 122 ? 7.153 -5.487 -4.520 1.00 93.94 122 TYR A CA 1
ATOM 946 C C . TYR A 1 122 ? 7.054 -5.877 -3.041 1.00 93.94 122 TYR A C 1
ATOM 948 O O . TYR A 1 122 ? 5.975 -6.243 -2.574 1.00 93.94 122 TYR A O 1
ATOM 956 N N . LYS A 1 123 ? 8.143 -5.721 -2.275 1.00 93.31 123 LYS A N 1
ATOM 957 C CA . LYS A 1 123 ? 8.146 -5.978 -0.827 1.00 93.31 123 LYS A CA 1
ATOM 958 C C . LYS A 1 123 ? 7.013 -5.254 -0.080 1.00 93.31 123 LYS A C 1
ATOM 960 O O . LYS A 1 123 ? 6.433 -5.839 0.826 1.00 93.31 123 LYS A O 1
ATOM 965 N N . HIS A 1 124 ? 6.652 -4.027 -0.461 1.00 95.69 124 HIS A N 1
ATOM 966 C CA . HIS A 1 124 ? 5.576 -3.287 0.209 1.00 95.69 124 HIS A CA 1
ATOM 967 C C . HIS A 1 124 ? 4.196 -3.907 -0.052 1.00 95.69 124 HIS A C 1
ATOM 969 O O . HIS A 1 124 ? 3.395 -4.015 0.874 1.00 95.69 124 HIS A O 1
ATOM 975 N N . PHE A 1 125 ? 3.937 -4.367 -1.281 1.00 95.38 125 PHE A N 1
ATOM 976 C CA . PHE A 1 125 ? 2.720 -5.114 -1.616 1.00 95.38 125 PHE A CA 1
ATOM 977 C C . PHE A 1 125 ? 2.676 -6.457 -0.870 1.00 95.38 125 PHE A C 1
ATOM 979 O O . PHE A 1 125 ? 1.636 -6.837 -0.335 1.00 95.38 125 PHE A O 1
ATOM 986 N N . GLN A 1 126 ? 3.820 -7.144 -0.764 1.00 94.38 126 GLN A N 1
ATOM 987 C CA . GLN A 1 126 ? 3.940 -8.399 -0.022 1.00 94.38 126 GLN A CA 1
ATOM 988 C C . GLN A 1 126 ? 3.663 -8.207 1.478 1.00 94.38 126 GLN A C 1
ATOM 990 O O . GLN A 1 126 ? 2.886 -8.960 2.067 1.00 94.38 126 GLN A O 1
ATOM 995 N N . ASP A 1 127 ? 4.262 -7.186 2.095 1.00 95.62 127 ASP A N 1
ATOM 996 C CA . ASP A 1 127 ? 4.066 -6.868 3.510 1.00 95.62 127 ASP A CA 1
ATOM 997 C C . ASP A 1 127 ? 2.608 -6.454 3.792 1.00 95.62 127 ASP A C 1
ATOM 999 O O . ASP A 1 127 ? 2.026 -6.900 4.783 1.00 95.62 127 ASP A O 1
ATOM 1003 N N . LEU A 1 128 ? 1.983 -5.674 2.897 1.00 95.31 128 LEU A N 1
ATOM 1004 C CA . LEU A 1 128 ? 0.554 -5.346 2.957 1.00 95.31 128 LEU A CA 1
ATOM 1005 C C . LEU A 1 128 ? -0.316 -6.606 2.852 1.00 95.31 128 LEU A C 1
ATOM 1007 O O . LEU A 1 128 ? -1.218 -6.799 3.668 1.00 95.31 128 LEU A O 1
ATOM 1011 N N . HIS A 1 129 ? -0.034 -7.498 1.899 1.00 94.56 129 HIS A N 1
ATOM 1012 C CA . HIS A 1 129 ? -0.760 -8.758 1.761 1.00 94.56 129 HIS A CA 1
ATOM 1013 C C . HIS A 1 129 ? -0.651 -9.610 3.033 1.00 94.56 129 HIS A C 1
ATOM 1015 O O . HIS A 1 129 ? -1.665 -10.100 3.528 1.00 94.56 129 HIS A O 1
ATOM 1021 N N . HIS A 1 130 ? 0.544 -9.740 3.618 1.00 94.81 130 HIS A N 1
ATOM 1022 C CA . HIS A 1 130 ? 0.735 -10.448 4.886 1.00 94.81 130 HIS A CA 1
ATOM 1023 C C . HIS A 1 130 ? -0.083 -9.825 6.030 1.00 94.81 130 HIS A C 1
ATOM 1025 O O . HIS A 1 130 ? -0.726 -10.556 6.787 1.00 94.81 130 HIS A O 1
ATOM 1031 N N . GLN A 1 131 ? -0.117 -8.493 6.142 1.00 93.25 131 GLN A N 1
ATOM 1032 C CA . GLN A 1 131 ? -0.943 -7.791 7.132 1.00 93.25 131 GLN A CA 1
ATOM 1033 C C . GLN A 1 131 ? -2.442 -8.041 6.911 1.00 93.25 131 GLN A C 1
ATOM 1035 O O . GLN A 1 131 ? -3.161 -8.303 7.874 1.00 93.25 131 GLN A O 1
ATOM 1040 N N . LEU A 1 132 ? -2.914 -8.043 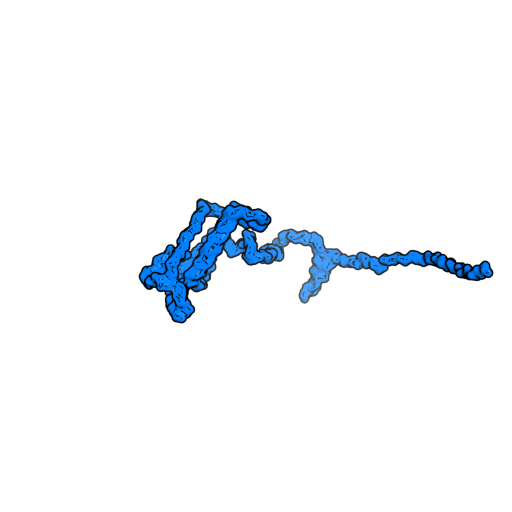5.660 1.00 91.25 132 LEU A N 1
ATOM 1041 C CA . LEU A 1 132 ? -4.302 -8.365 5.315 1.00 91.25 132 LEU A CA 1
ATOM 1042 C C . LEU A 1 132 ? -4.653 -9.830 5.617 1.00 91.25 132 LEU A C 1
ATOM 1044 O O . LEU A 1 132 ? -5.744 -10.098 6.123 1.00 91.25 132 LEU A O 1
ATOM 1048 N N . VAL A 1 133 ? -3.743 -10.779 5.370 1.00 90.19 133 VAL A N 1
ATOM 1049 C CA . VAL A 1 133 ? -3.911 -12.184 5.783 1.00 90.19 133 VAL A CA 1
ATOM 1050 C C . VAL A 1 133 ? -4.044 -12.269 7.303 1.00 90.19 133 VAL A C 1
ATOM 1052 O O . VAL A 1 133 ? -5.031 -12.822 7.781 1.00 90.19 133 VAL A O 1
ATOM 1055 N N . MET A 1 134 ? -3.113 -11.680 8.061 1.00 89.69 134 MET A N 1
ATOM 1056 C CA . MET A 1 134 ? -3.134 -11.687 9.532 1.00 89.69 134 MET A CA 1
ATOM 1057 C C . MET A 1 134 ? -4.386 -11.011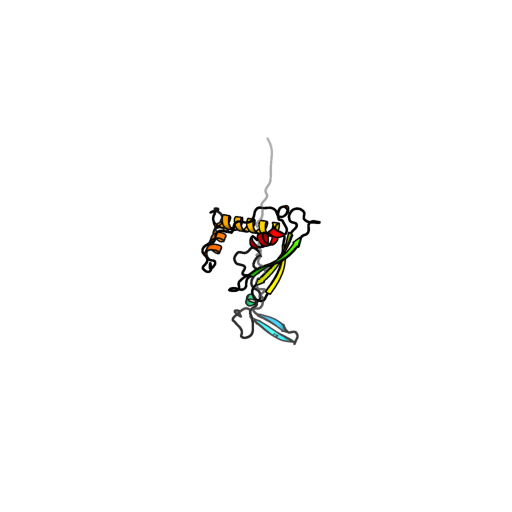 10.112 1.00 89.69 134 MET A C 1
ATOM 1059 O O . MET A 1 134 ? -5.023 -11.532 11.029 1.00 89.69 134 MET A O 1
ATOM 1063 N N . PHE A 1 135 ? -4.804 -9.876 9.554 1.00 85.88 135 PHE A N 1
ATOM 1064 C CA . PHE A 1 135 ? -6.045 -9.216 9.951 1.00 85.88 135 PHE A CA 1
ATOM 1065 C C . PHE A 1 135 ? -7.263 -10.122 9.709 1.00 85.88 135 PHE A C 1
ATOM 1067 O O . PHE A 1 135 ? -8.101 -10.306 10.590 1.00 85.88 135 PHE A O 1
ATOM 1074 N N . ARG A 1 136 ? -7.340 -10.787 8.553 1.00 84.56 136 ARG A N 1
ATOM 1075 C CA . ARG A 1 136 ? -8.453 -11.695 8.245 1.00 84.56 136 ARG A CA 1
ATOM 1076 C C . ARG A 1 136 ? -8.431 -12.987 9.062 1.00 84.56 136 ARG A C 1
ATOM 1078 O O . ARG A 1 136 ? -9.503 -13.464 9.430 1.00 84.56 136 ARG A O 1
ATOM 1085 N N . THR A 1 137 ? -7.264 -13.555 9.371 1.00 85.62 137 THR A N 1
ATOM 1086 C CA . THR A 1 137 ? -7.183 -14.733 10.251 1.00 85.62 137 THR A CA 1
ATOM 1087 C C . THR A 1 137 ? -7.583 -14.375 11.674 1.00 85.62 137 THR A C 1
ATOM 1089 O O . THR A 1 137 ? -8.388 -15.101 12.252 1.00 85.62 137 THR A O 1
ATOM 1092 N N . THR A 1 138 ? -7.139 -13.231 12.213 1.00 83.50 138 THR A N 1
ATOM 1093 C CA . THR A 1 138 ? -7.593 -12.775 13.538 1.00 83.50 138 THR A CA 1
ATOM 1094 C C . THR A 1 138 ? -9.117 -12.617 13.584 1.00 83.50 138 THR A C 1
ATOM 1096 O O . THR A 1 138 ? -9.740 -13.190 14.471 1.00 83.50 138 THR A O 1
ATOM 1099 N N . LEU A 1 139 ? -9.766 -11.972 12.607 1.00 78.75 139 LEU A N 1
ATOM 1100 C CA . LEU A 1 139 ? -11.237 -11.861 12.588 1.00 78.75 139 LEU A CA 1
ATOM 1101 C C . LEU A 1 139 ? -11.977 -13.220 12.613 1.00 78.75 139 LEU A C 1
ATOM 1103 O O . LEU A 1 139 ? -13.093 -13.309 13.137 1.00 78.75 139 LEU A O 1
ATOM 1107 N N . ASN A 1 140 ? -11.367 -14.277 12.070 1.00 76.38 140 ASN A N 1
ATOM 1108 C CA . ASN A 1 140 ? -11.953 -15.616 12.012 1.00 76.38 140 ASN A CA 1
ATOM 1109 C C . ASN A 1 140 ? -11.668 -16.463 13.266 1.00 76.38 140 ASN A C 1
ATOM 1111 O O . ASN A 1 140 ? -12.572 -17.152 13.737 1.00 76.38 140 ASN A O 1
ATOM 1115 N N . ILE A 1 141 ? -10.452 -16.410 13.818 1.00 79.12 141 ILE A N 1
ATOM 1116 C CA . ILE A 1 141 ? -10.049 -17.198 14.994 1.00 79.12 141 ILE A CA 1
ATOM 1117 C C . ILE A 1 141 ? -10.696 -16.603 16.259 1.00 79.12 141 ILE A C 1
ATOM 1119 O O . ILE A 1 141 ? -10.521 -15.413 16.517 1.00 79.12 141 ILE A O 1
ATOM 1123 N N . PRO A 1 142 ? -11.427 -17.371 17.085 1.00 72.75 142 PRO A N 1
ATOM 1124 C CA . PRO A 1 142 ? -12.010 -16.858 18.322 1.00 72.75 142 PRO A CA 1
ATOM 1125 C C . PRO A 1 142 ? -10.972 -16.817 19.460 1.00 72.75 142 PRO A C 1
ATOM 1127 O O . PRO A 1 142 ? -10.883 -17.743 20.260 1.00 72.75 142 PRO A O 1
ATOM 1130 N N . PHE A 1 143 ? -10.199 -15.731 19.572 1.00 74.00 143 PHE A N 1
ATOM 1131 C CA . PHE A 1 143 ? -9.363 -15.502 20.760 1.00 74.00 143 PHE A CA 1
ATOM 1132 C C . PHE A 1 143 ? -10.200 -14.988 21.952 1.00 74.00 143 PHE A C 1
ATOM 1134 O O . PHE A 1 143 ? -11.043 -14.104 21.760 1.00 74.00 143 PHE A O 1
ATOM 1141 N N . PRO A 1 144 ? -9.957 -15.470 23.188 1.00 71.75 144 PRO A N 1
ATOM 1142 C CA . PRO A 1 144 ? -10.770 -15.163 24.370 1.00 71.75 144 PRO A CA 1
ATOM 1143 C C . PRO A 1 144 ? -10.412 -13.812 25.023 1.00 71.75 144 PRO A C 1
ATOM 1145 O O . PRO A 1 144 ? -10.271 -13.718 26.239 1.00 71.75 144 PRO A O 1
ATOM 1148 N N . THR A 1 145 ? -10.249 -12.740 24.239 1.00 80.50 145 THR A N 1
ATOM 1149 C CA . THR A 1 145 ? -9.942 -11.399 24.775 1.00 80.50 145 THR A CA 1
ATOM 1150 C C . THR A 1 145 ? -11.039 -10.386 24.441 1.00 80.50 145 THR A C 1
ATOM 1152 O O . THR A 1 145 ? -11.646 -10.424 23.367 1.00 80.50 145 THR A O 1
ATOM 1155 N N . LYS A 1 146 ? -11.302 -9.448 25.366 1.00 77.00 146 LYS A N 1
ATOM 1156 C CA . LYS A 1 146 ? -12.344 -8.410 25.208 1.00 77.00 146 LYS A CA 1
ATOM 1157 C C . LYS A 1 146 ? -12.126 -7.567 23.945 1.00 77.00 146 LYS A C 1
ATOM 1159 O O . LYS A 1 146 ? -13.062 -7.312 23.193 1.00 77.00 146 LYS A O 1
ATOM 1164 N N . GLU A 1 147 ? -10.873 -7.201 23.684 1.00 76.75 147 GLU A N 1
ATOM 1165 C CA . GLU A 1 147 ? -10.476 -6.458 22.486 1.00 76.75 147 GLU A CA 1
ATOM 1166 C C . GLU A 1 147 ? -10.720 -7.258 21.199 1.00 76.75 147 GLU A C 1
ATOM 1168 O O . GLU A 1 147 ? -11.146 -6.703 20.187 1.00 76.75 147 GLU A O 1
ATOM 1173 N N . HIS A 1 148 ? -10.511 -8.575 21.233 1.00 76.31 148 HIS A N 1
ATOM 1174 C CA . HIS A 1 148 ? -10.760 -9.431 20.080 1.00 76.31 148 HIS A CA 1
ATOM 1175 C C . HIS A 1 148 ? -12.246 -9.565 19.749 1.00 76.31 148 HIS A C 1
ATOM 1177 O O . HIS A 1 148 ? -12.639 -9.478 18.584 1.00 76.31 148 HIS A O 1
ATOM 1183 N N . LYS A 1 149 ? -13.087 -9.705 20.780 1.00 75.69 149 LYS A N 1
ATOM 1184 C CA . LYS A 1 149 ? -14.548 -9.679 20.637 1.00 75.69 149 LYS A CA 1
ATOM 1185 C C . LYS A 1 149 ? -15.006 -8.366 19.983 1.00 75.69 149 LYS A C 1
ATOM 1187 O O . LYS A 1 149 ? -15.656 -8.415 18.939 1.00 75.69 149 LYS A O 1
ATOM 1192 N N . ARG A 1 150 ? -14.539 -7.221 20.499 1.00 75.75 150 ARG A N 1
ATOM 1193 C CA . ARG A 1 150 ? -14.836 -5.876 19.969 1.00 75.75 150 ARG A CA 1
ATOM 1194 C C . ARG A 1 150 ? -14.464 -5.715 18.488 1.00 75.75 150 ARG A C 1
ATOM 1196 O O . ARG A 1 150 ? -15.262 -5.201 17.708 1.00 75.75 150 ARG A O 1
ATOM 1203 N N . ARG A 1 151 ? -13.283 -6.196 18.075 1.00 74.31 151 ARG A N 1
ATOM 1204 C CA . ARG A 1 151 ? -12.820 -6.164 16.668 1.00 74.31 151 ARG A CA 1
ATOM 1205 C C . ARG A 1 151 ? -13.693 -6.982 15.719 1.00 74.31 151 ARG A C 1
ATOM 1207 O O . ARG A 1 151 ? -13.887 -6.598 14.569 1.00 74.31 151 ARG A O 1
ATOM 1214 N N . ARG A 1 152 ? -14.208 -8.122 16.183 1.00 74.69 152 ARG A N 1
ATOM 1215 C CA . ARG A 1 152 ? -15.098 -8.981 15.385 1.00 74.69 152 ARG A CA 1
ATOM 1216 C C . ARG A 1 152 ? -16.506 -8.401 15.277 1.00 74.69 152 ARG A C 1
ATOM 1218 O O . ARG A 1 152 ? -17.158 -8.604 14.258 1.00 74.69 152 ARG A O 1
ATOM 1225 N N . GLU A 1 153 ? -16.965 -7.686 16.299 1.00 69.88 153 GLU A N 1
ATOM 1226 C CA . GLU A 1 153 ? -18.265 -7.008 16.310 1.00 69.88 153 GLU A CA 1
ATOM 1227 C C . GLU A 1 153 ? -18.279 -5.796 15.369 1.00 69.88 153 GLU A C 1
ATOM 1229 O O . GLU A 1 153 ? -19.151 -5.724 14.504 1.00 69.88 153 GLU A O 1
ATOM 1234 N N . SER A 1 154 ? -17.272 -4.915 15.424 1.00 66.38 154 SER A N 1
ATOM 1235 C CA . SER A 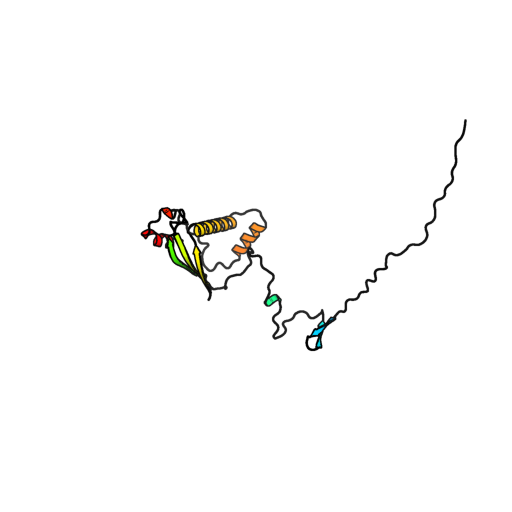1 154 ? -17.199 -3.755 14.517 1.00 66.38 154 SER A CA 1
ATOM 1236 C C . SER A 1 154 ? -17.166 -4.159 13.037 1.00 66.38 154 SER A C 1
ATOM 1238 O O . SER A 1 154 ? -17.890 -3.587 12.226 1.00 66.38 154 SER A O 1
ATOM 1240 N N . PHE A 1 155 ? -16.410 -5.203 12.680 1.00 65.44 155 PHE A N 1
ATOM 1241 C CA . PHE A 1 155 ? -16.327 -5.684 11.295 1.00 65.44 155 PHE A CA 1
ATOM 1242 C C . PHE A 1 155 ? -17.585 -6.437 10.817 1.00 65.44 155 PHE A C 1
ATOM 1244 O O . PHE A 1 155 ? -17.797 -6.579 9.614 1.00 65.44 155 PHE A O 1
ATOM 1251 N N . ARG A 1 156 ? -18.436 -6.936 11.727 1.00 62.06 156 ARG A N 1
ATOM 1252 C CA . ARG A 1 156 ? -19.747 -7.511 11.361 1.00 62.06 156 ARG A CA 1
ATOM 1253 C C . ARG A 1 156 ? -20.800 -6.444 11.079 1.00 62.06 156 ARG A C 1
ATOM 1255 O O . ARG A 1 156 ? -21.709 -6.724 10.305 1.00 62.06 156 ARG A O 1
ATOM 1262 N N . ASN A 1 157 ? -20.668 -5.277 11.703 1.00 53.38 157 ASN A N 1
ATOM 1263 C CA . ASN A 1 157 ? -21.644 -4.190 11.634 1.00 53.38 157 ASN A CA 1
ATOM 1264 C C . ASN A 1 157 ? -21.310 -3.151 10.549 1.00 53.38 157 ASN A C 1
ATOM 1266 O O . ASN A 1 157 ? -22.137 -2.294 10.254 1.00 53.38 157 ASN A O 1
ATOM 1270 N N . ALA A 1 158 ? -20.124 -3.226 9.936 1.00 58.16 158 ALA A N 1
ATOM 1271 C CA . ALA A 1 158 ? -19.811 -2.448 8.744 1.00 58.16 158 ALA A CA 1
ATOM 1272 C C . ALA A 1 158 ? -20.768 -2.833 7.592 1.00 58.16 158 ALA A C 1
ATOM 1274 O O . ALA A 1 158 ? -20.946 -4.032 7.342 1.00 58.16 158 ALA A O 1
ATOM 1275 N N . PRO A 1 159 ? -21.363 -1.868 6.863 1.00 51.69 159 PRO A N 1
ATOM 1276 C CA . PRO A 1 159 ? -22.253 -2.158 5.744 1.00 51.69 159 PRO A CA 1
ATOM 1277 C C . PRO A 1 159 ? -21.458 -2.761 4.580 1.00 51.69 159 PRO A C 1
ATOM 1279 O O . PRO A 1 159 ? -20.903 -2.060 3.733 1.00 51.69 159 PRO A O 1
ATOM 1282 N N . VAL A 1 160 ? -21.389 -4.094 4.534 1.00 53.50 160 VAL A N 1
ATOM 1283 C CA . VAL A 1 160 ? -20.766 -4.828 3.428 1.00 53.50 160 VAL A CA 1
ATOM 1284 C C . VAL A 1 160 ? -21.649 -4.678 2.190 1.00 53.50 160 VAL A C 1
ATOM 1286 O O . VAL A 1 160 ? -22.578 -5.454 1.974 1.00 53.50 160 VAL A O 1
ATOM 1289 N N . SER A 1 161 ? -21.343 -3.666 1.378 1.00 48.09 161 SER A N 1
ATOM 1290 C CA . SER A 1 161 ? -21.977 -3.397 0.086 1.00 48.09 161 SER A CA 1
ATOM 1291 C C . SER A 1 161 ? -21.882 -4.613 -0.844 1.00 48.09 161 SER A C 1
ATOM 1293 O O . SER A 1 161 ? -20.848 -4.831 -1.477 1.00 48.09 161 SER A O 1
ATOM 1295 N N . GLY A 1 162 ? -22.953 -5.422 -0.879 1.00 48.47 162 GLY A N 1
ATOM 1296 C CA . GLY A 1 162 ? -23.319 -6.459 -1.865 1.00 48.47 162 GLY A CA 1
ATOM 1297 C C . GLY A 1 162 ? -22.364 -7.643 -2.097 1.00 48.47 162 GLY A C 1
ATOM 1298 O O . GLY A 1 162 ? -22.781 -8.714 -2.539 1.00 48.47 162 GLY A O 1
ATOM 1299 N N . LYS A 1 163 ? -21.073 -7.485 -1.817 1.00 54.28 163 LYS A N 1
ATOM 1300 C CA . LYS A 1 163 ? -20.015 -8.419 -2.182 1.00 54.28 163 LYS A CA 1
ATOM 1301 C C . LYS A 1 163 ? -19.868 -9.450 -1.067 1.00 54.28 163 LYS A C 1
ATOM 1303 O O . LYS A 1 163 ? -19.449 -9.130 0.045 1.00 54.28 163 LYS A O 1
ATOM 1308 N N . LYS A 1 164 ? -20.195 -10.713 -1.384 1.00 56.31 164 LYS A N 1
ATOM 1309 C CA . LYS A 1 164 ? -19.882 -11.895 -0.551 1.00 56.31 164 LYS A CA 1
ATOM 1310 C C . LYS A 1 164 ? -18.449 -11.765 -0.023 1.00 56.31 164 LYS A C 1
ATOM 1312 O O . LYS A 1 164 ? -17.600 -11.285 -0.769 1.00 56.31 164 LYS A O 1
ATOM 1317 N N . LYS A 1 165 ? -18.173 -12.211 1.213 1.00 58.94 165 LYS A N 1
ATOM 1318 C CA . LYS A 1 165 ? -16.853 -12.132 1.884 1.00 58.94 165 LYS A CA 1
ATOM 1319 C C . LYS A 1 165 ? -15.739 -12.806 1.060 1.00 58.94 165 LYS A C 1
ATOM 1321 O O . LYS A 1 165 ? -15.336 -13.929 1.351 1.00 58.94 165 LYS A O 1
ATOM 1326 N N . GLY A 1 166 ? -15.252 -12.122 0.027 1.00 64.25 166 GLY A N 1
ATOM 1327 C CA . GLY A 1 166 ? -14.379 -12.684 -0.996 1.00 64.25 166 GLY A CA 1
ATOM 1328 C C . GLY A 1 166 ? -13.061 -13.116 -0.385 1.00 64.25 166 GLY A C 1
ATOM 1329 O O . GLY A 1 166 ? -12.509 -12.393 0.447 1.00 64.25 166 GLY A O 1
ATOM 1330 N N . VAL A 1 167 ? -12.574 -14.302 -0.744 1.00 77.00 167 VAL A N 1
ATOM 1331 C CA . VAL A 1 167 ? -11.255 -14.786 -0.315 1.00 77.00 167 VAL A CA 1
ATOM 1332 C C . VAL A 1 167 ? -10.198 -13.774 -0.768 1.00 77.00 167 VAL A C 1
ATOM 1334 O O . VAL A 1 167 ? -10.310 -13.216 -1.856 1.00 77.00 167 VAL A O 1
ATOM 1337 N N . LEU A 1 168 ? -9.204 -13.488 0.077 1.00 83.94 168 LEU A N 1
ATOM 1338 C CA . LEU A 1 168 ? -8.105 -12.602 -0.314 1.00 83.94 168 LEU A CA 1
ATOM 1339 C C . LEU A 1 168 ? -7.363 -13.252 -1.503 1.00 83.94 168 LEU A C 1
ATOM 1341 O O . LEU A 1 168 ? -7.068 -14.449 -1.412 1.00 83.94 168 LEU A O 1
ATOM 1345 N N . PRO A 1 169 ? -7.091 -12.532 -2.608 1.00 86.31 169 PRO A N 1
ATOM 1346 C CA . PRO A 1 169 ? -6.427 -13.116 -3.770 1.00 86.31 169 PRO A CA 1
ATOM 1347 C C . PRO A 1 169 ? -5.053 -13.674 -3.390 1.00 86.31 169 PRO A C 1
ATOM 1349 O O . PRO A 1 169 ? -4.406 -13.191 -2.460 1.00 86.31 169 PRO A O 1
ATOM 1352 N N . ARG A 1 170 ? -4.599 -14.713 -4.100 1.00 88.62 170 ARG A N 1
ATOM 1353 C CA . ARG A 1 170 ? -3.264 -15.280 -3.875 1.00 88.62 170 ARG A CA 1
ATOM 1354 C C . ARG A 1 170 ? -2.208 -14.283 -4.334 1.00 88.62 170 ARG A C 1
ATOM 1356 O O . ARG A 1 170 ? -2.190 -13.921 -5.504 1.00 88.62 170 ARG A O 1
ATOM 1363 N N . PHE A 1 171 ? -1.304 -13.910 -3.436 1.00 93.06 171 PHE A N 1
ATOM 1364 C CA . PHE A 1 171 ? -0.162 -13.077 -3.791 1.00 93.06 171 PHE A CA 1
ATOM 1365 C C . PHE A 1 171 ? 0.862 -13.874 -4.625 1.00 93.06 171 PHE A C 1
ATOM 1367 O O . PHE A 1 171 ? 1.099 -15.055 -4.318 1.00 93.06 171 PHE A O 1
ATOM 1374 N N . PRO A 1 172 ? 1.475 -13.281 -5.667 1.00 93.06 172 PRO A N 1
ATOM 1375 C CA . PRO A 1 172 ? 2.567 -13.915 -6.400 1.00 93.06 172 PRO A CA 1
ATOM 1376 C C . PRO A 1 172 ? 3.738 -14.266 -5.468 1.00 93.06 172 PRO A C 1
ATOM 1378 O O . PRO A 1 172 ? 3.979 -13.603 -4.467 1.00 93.06 172 PRO A O 1
ATOM 1381 N N . LYS A 1 173 ? 4.469 -15.345 -5.781 1.00 90.56 173 LYS A N 1
ATOM 1382 C CA . LYS A 1 173 ? 5.596 -15.830 -4.953 1.00 90.56 173 LYS A CA 1
ATOM 1383 C C . LYS A 1 173 ? 6.962 -15.763 -5.634 1.00 90.56 173 LYS A C 1
ATOM 1385 O O . LYS A 1 173 ? 7.980 -15.881 -4.961 1.00 90.56 173 LYS A O 1
ATOM 1390 N N . LYS A 1 174 ? 6.998 -15.597 -6.960 1.00 90.81 174 LYS A N 1
ATOM 1391 C CA . LYS A 1 174 ? 8.244 -15.503 -7.733 1.00 90.81 174 LYS A CA 1
ATOM 1392 C C . LYS A 1 174 ? 8.943 -14.173 -7.380 1.00 90.81 174 LYS A C 1
ATOM 1394 O O . LYS A 1 174 ? 8.303 -13.134 -7.578 1.00 90.81 174 LYS A O 1
ATOM 1399 N N . PRO A 1 175 ? 10.195 -14.178 -6.880 1.00 89.19 175 PRO A N 1
ATOM 1400 C CA . PRO A 1 175 ? 10.916 -12.954 -6.524 1.00 89.19 175 PRO A CA 1
ATOM 1401 C C . PRO A 1 175 ? 11.188 -12.093 -7.762 1.00 89.19 175 PRO A C 1
ATOM 1403 O O . PRO A 1 175 ? 11.297 -12.620 -8.871 1.00 89.19 175 PRO A O 1
ATOM 1406 N N . GLU A 1 176 ? 11.308 -10.776 -7.574 1.00 88.94 176 GLU A N 1
ATOM 1407 C CA . GLU A 1 176 ? 11.444 -9.830 -8.692 1.00 88.94 176 GLU A CA 1
ATOM 1408 C C . GLU A 1 176 ? 12.702 -10.035 -9.530 1.00 88.94 176 GLU A C 1
ATOM 1410 O O . GLU A 1 176 ? 12.649 -9.890 -10.744 1.00 88.94 176 GLU A O 1
ATOM 1415 N N . VAL A 1 177 ? 13.798 -10.464 -8.903 1.00 87.62 177 VAL A N 1
ATOM 1416 C CA . VAL A 1 177 ? 15.086 -10.746 -9.565 1.00 87.62 177 VAL A CA 1
ATOM 1417 C C . VAL A 1 177 ? 14.964 -11.779 -10.698 1.00 87.62 177 VAL A C 1
ATOM 1419 O O . VAL A 1 177 ? 15.801 -11.818 -11.590 1.00 87.62 177 VAL A O 1
ATOM 1422 N N . LEU A 1 178 ? 13.921 -12.618 -10.682 1.00 89.12 178 LEU A N 1
ATOM 1423 C CA . LEU A 1 178 ? 13.682 -13.650 -11.696 1.00 89.12 178 LEU A CA 1
ATOM 1424 C C . LEU A 1 178 ? 12.656 -13.231 -12.768 1.00 89.12 178 LEU A C 1
ATOM 1426 O O . LEU A 1 178 ? 12.278 -14.057 -13.604 1.00 89.12 178 LEU A O 1
ATOM 1430 N N . ILE A 1 179 ? 12.125 -12.007 -12.719 1.00 90.12 179 ILE A N 1
ATOM 1431 C CA . ILE A 1 179 ? 11.162 -11.473 -13.694 1.00 90.12 179 ILE A CA 1
ATOM 1432 C C . ILE A 1 179 ? 11.947 -10.895 -14.879 1.00 90.12 179 ILE A C 1
ATOM 1434 O O . ILE A 1 179 ? 12.797 -10.031 -14.688 1.00 90.12 179 ILE A O 1
ATOM 1438 N N . SER A 1 180 ? 11.671 -11.361 -16.101 1.00 89.56 180 SER A N 1
ATOM 1439 C CA . SER A 1 180 ? 12.188 -10.720 -17.318 1.00 89.56 180 SER A CA 1
ATOM 1440 C C . SER A 1 180 ? 11.400 -9.447 -17.639 1.00 89.56 180 SER A C 1
ATOM 1442 O O . SER A 1 180 ? 10.252 -9.315 -17.222 1.00 89.56 180 SER A O 1
ATOM 1444 N N . TYR A 1 181 ? 11.978 -8.532 -18.421 1.00 88.75 181 TYR A N 1
ATOM 1445 C CA . TYR A 1 181 ? 11.329 -7.268 -18.799 1.00 88.75 181 TYR A CA 1
ATOM 1446 C C . TYR A 1 181 ? 9.918 -7.475 -19.396 1.00 88.75 181 TYR A C 1
ATOM 1448 O O . TYR A 1 181 ? 8.947 -6.873 -18.948 1.00 88.75 181 TYR A O 1
ATOM 1456 N N . GLU A 1 182 ? 9.769 -8.453 -20.295 1.00 90.75 182 GLU A N 1
ATOM 1457 C CA . GLU A 1 182 ? 8.487 -8.872 -20.895 1.00 90.75 182 GLU A CA 1
ATOM 1458 C C . GLU A 1 182 ? 7.439 -9.375 -19.879 1.00 90.75 182 GLU A C 1
ATOM 1460 O O . GLU A 1 182 ? 6.239 -9.392 -20.151 1.00 90.75 182 GLU A O 1
ATOM 1465 N N . GLN A 1 183 ? 7.873 -9.820 -18.696 1.00 92.81 183 GLN A N 1
ATOM 1466 C CA . GLN A 1 183 ? 6.999 -10.316 -17.631 1.00 92.81 183 GLN A CA 1
ATOM 1467 C C . GLN A 1 183 ? 6.568 -9.222 -16.643 1.00 92.81 183 GLN A C 1
ATOM 1469 O O . GLN A 1 183 ? 5.748 -9.518 -15.770 1.00 92.81 183 GLN A O 1
ATOM 1474 N N . ILE A 1 184 ? 7.060 -7.981 -16.767 1.00 92.44 184 ILE A N 1
ATOM 1475 C CA . ILE A 1 184 ? 6.715 -6.884 -15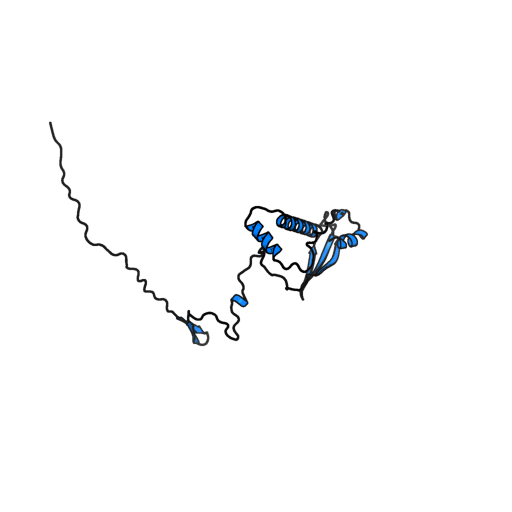.847 1.00 92.44 184 ILE A CA 1
ATOM 1476 C C . ILE A 1 184 ? 5.225 -6.534 -15.947 1.00 92.44 184 ILE A C 1
ATOM 1478 O O . ILE A 1 184 ? 4.550 -6.508 -14.924 1.00 92.44 184 ILE A O 1
ATOM 1482 N N . GLU A 1 185 ? 4.661 -6.422 -17.150 1.00 93.88 185 GLU A N 1
ATOM 1483 C CA . GLU A 1 185 ? 3.215 -6.209 -17.353 1.00 93.88 185 GLU A CA 1
ATOM 1484 C C . GLU A 1 185 ? 2.349 -7.297 -16.698 1.00 93.88 185 GLU A C 1
ATOM 1486 O O . GLU A 1 185 ? 1.304 -7.040 -16.096 1.00 93.88 185 GLU A O 1
ATOM 1491 N N . ASN A 1 186 ? 2.807 -8.548 -16.766 1.00 94.38 186 ASN A N 1
ATOM 1492 C CA . ASN A 1 186 ? 2.132 -9.670 -16.119 1.00 94.38 186 ASN A CA 1
ATOM 1493 C C . ASN A 1 186 ? 2.310 -9.658 -14.593 1.00 94.38 186 ASN A C 1
ATOM 1495 O O . ASN A 1 186 ? 1.455 -10.190 -13.889 1.00 94.38 186 ASN A O 1
ATOM 1499 N N . ARG A 1 187 ? 3.387 -9.053 -14.071 1.00 94.12 187 ARG A N 1
ATOM 1500 C CA . ARG A 1 187 ? 3.563 -8.794 -12.636 1.00 94.12 187 ARG A CA 1
ATOM 1501 C C . ARG A 1 187 ? 2.669 -7.652 -12.165 1.00 94.12 187 ARG A C 1
ATOM 1503 O O . ARG A 1 187 ? 2.038 -7.817 -11.131 1.00 94.12 187 ARG A O 1
ATOM 1510 N N . ILE A 1 188 ? 2.565 -6.557 -12.916 1.00 94.81 188 ILE A N 1
ATOM 1511 C CA . ILE A 1 188 ? 1.690 -5.418 -12.598 1.00 94.81 188 ILE A CA 1
ATOM 1512 C C . ILE A 1 188 ? 0.238 -5.890 -12.438 1.00 94.81 188 ILE A C 1
ATOM 1514 O O . ILE A 1 188 ? -0.396 -5.585 -11.438 1.00 94.81 188 ILE A O 1
ATOM 1518 N N . LYS A 1 189 ? -0.247 -6.759 -13.334 1.00 93.31 189 LYS A N 1
ATOM 1519 C CA . LYS A 1 189 ? -1.581 -7.395 -13.244 1.00 93.31 189 LYS A CA 1
ATOM 1520 C C . LYS A 1 189 ? -1.781 -8.346 -12.045 1.00 93.31 189 LYS A C 1
ATOM 1522 O O . LYS A 1 189 ? -2.890 -8.839 -11.851 1.00 93.31 189 LYS A O 1
ATOM 1527 N N . GLN A 1 190 ? -0.728 -8.672 -11.290 1.00 92.75 190 GLN A N 1
ATOM 1528 C CA . GLN A 1 190 ? -0.761 -9.552 -10.108 1.00 92.75 190 GLN A CA 1
ATOM 1529 C C . GLN A 1 190 ? -0.631 -8.793 -8.774 1.00 92.75 190 GLN A C 1
ATOM 1531 O O . GLN A 1 190 ? -0.694 -9.444 -7.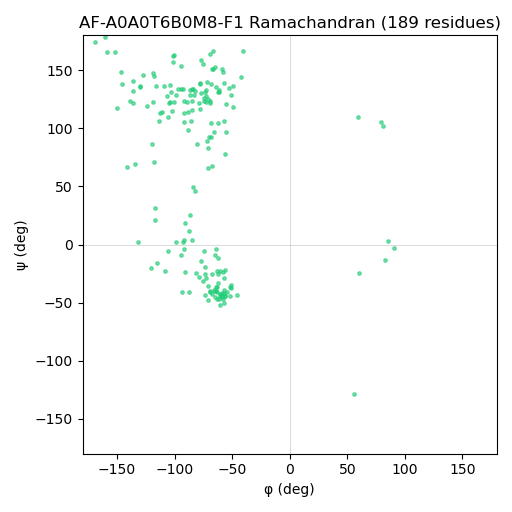725 1.00 92.75 190 GLN A O 1
ATOM 1536 N N . LEU A 1 191 ? -0.392 -7.477 -8.808 1.00 91.81 191 LEU A N 1
ATOM 1537 C CA . LEU A 1 191 ? -0.181 -6.614 -7.638 1.00 91.81 191 LEU A CA 1
ATOM 1538 C C . LEU A 1 191 ? -1.422 -5.770 -7.318 1.00 91.81 191 LEU A C 1
ATOM 1540 O O . LEU A 1 191 ? -1.638 -5.571 -6.101 1.00 91.81 191 LEU A O 1
#

Mean predicted aligned error: 17.28 Å

Organism: NCBI:txid1629725

pLDDT: mean 75.41, std 18.4, range [35.19, 98.44]

Foldseek 3Di:
DDDDDDDDDDDDDDDDDDDPPPDPPPPDDDQWDWDADPVRDTDIHHPPPPPDDDVPDDDPCNVDPDDDPPPDLPDDPADPPWDKDKAQDDWDAQCPPCVFFRIWTWMWIDGDPDIDIDIDTPVVVVVVLVVVVVLVVLLVDDDPDPVSVVSVVSVVPPPPPPDDPDDRDDADDDTPNPADPVCVVVNSVRD

Nearest PDB structures (foldseek):
  6edx-assembly1_A  TM=7.278E-01  e=2.219E-02  Homo sapiens
  4az9-assembly2_A-3  TM=7.828E-01  e=8.952E-02  Homo sapiens
  6koi-assembly8_O  TM=6.451E-01  e=7.024E-02  Homo sapiens
  8wi9-assembly1_w  TM=5.634E-01  e=3.407E+00  Mycolicibacterium smegmatis MC2 155
  4uyk-assembly1_B  TM=3.622E-01  e=2.840E+00  Homo sapiens

InterPro domains:
  IPR001683 Phox homology [PF00787] (111-191)
  IPR001683 Phox homology [PS50195] (83-191)
  IPR036871 PX domain superfamily [G3DSA:3.30.1520.10] (73-191)
  IPR036871 PX domain superfamily [SSF64268] (80-151)